Protein AF-A0A960YFI8-F1 (afdb_monomer_lite)

pLDDT: mean 70.93, std 17.48, range [27.17, 93.62]

Secondary structure (DSSP, 8-state):
-HHHHHHHHHHHHHTTS----------EEEEETTPPPB-S-EEEEEEEETTEEEEEEEE--BS-TTSEEEE---SS---GGG--PPPHHHHHHHHHHHS----------TTS---------PPPPPPPP--------------EEEEEEEETTEEEEEEE-SSHHHHHHHHHHTTEEPPTTGGG-

Sequence (185 aa):
MKNKKILLSSILIMSFFSVPSILAFCGFFVARADASLYNSASRVVLVRDEDRTVVSMMNDYKGELKDFALVVPVPVVLQKKQINVGDSKVFDHLDAFTAPRLVEYYDSNPCRRRYKNGLSRKKAKMKMDDSKDNRKGGGSLGVKVEASYTVGEYDIKILSAKYSNGLETWLSTNGYKIPKGASKA

Radius of gyration: 25.93 Å; chains: 1; bounding box: 62×49×51 Å

Foldseek 3Di:
DVVVVVVVVVVVVVVVPPDDPPDDDAWDKWWFDPWDKDWPDKDWDWDDDPPDIDIDIDTPIDTDPVTMDTDGDDPDDDDPVSDADDDCVVVVVVCVVPPDDDDDDDDDDPPPDDPDDDDDDDDDDDDDDDDDDDDDDDDDWDWDFPDWDDYPPDTDTDIDTRDLVNVVVVCVVVRIDDDPPPSVD

Structure (mmCIF, N/CA/C/O backbone):
data_AF-A0A960YFI8-F1
#
_entry.id   AF-A0A960YFI8-F1
#
loop_
_atom_site.group_PDB
_atom_site.id
_atom_site.type_symbol
_atom_site.label_atom_id
_atom_site.label_alt_id
_atom_site.label_comp_id
_atom_site.label_asym_id
_atom_site.label_entity_id
_atom_site.label_seq_id
_atom_site.pdbx_PDB_ins_code
_atom_site.Cartn_x
_atom_site.Cartn_y
_atom_site.Cartn_z
_atom_site.occupancy
_atom_site.B_iso_or_equiv
_atom_site.auth_seq_id
_atom_site.auth_comp_id
_atom_site.auth_asym_id
_atom_site.auth_atom_id
_atom_site.pdbx_PDB_model_num
ATOM 1 N N . MET A 1 1 ? 44.842 34.590 17.498 1.00 54.19 1 MET A N 1
ATOM 2 C CA . MET A 1 1 ? 43.782 34.579 16.451 1.00 54.19 1 MET A CA 1
ATOM 3 C C . MET A 1 1 ? 43.689 33.276 15.636 1.00 54.19 1 MET A C 1
ATOM 5 O O . MET A 1 1 ? 42.606 32.994 15.139 1.00 54.19 1 MET A O 1
ATOM 9 N N . LYS A 1 2 ? 44.750 32.453 15.511 1.00 54.62 2 LYS A N 1
ATOM 10 C CA . LYS A 1 2 ? 44.721 31.156 14.789 1.00 54.62 2 LYS A CA 1
ATOM 11 C C . LYS A 1 2 ? 43.779 30.107 15.411 1.00 54.62 2 LYS A C 1
ATOM 13 O O . LYS A 1 2 ? 43.035 29.458 14.686 1.00 54.62 2 LYS A O 1
ATOM 18 N N . ASN A 1 3 ? 43.723 30.023 16.741 1.00 55.88 3 ASN A N 1
ATOM 19 C CA . ASN A 1 3 ? 42.961 28.977 17.442 1.00 55.88 3 ASN A CA 1
ATOM 20 C C . ASN A 1 3 ? 41.434 29.147 17.306 1.00 55.88 3 ASN A C 1
ATOM 22 O O . ASN A 1 3 ? 40.715 28.157 17.251 1.00 55.88 3 ASN A O 1
ATOM 26 N N . LYS A 1 4 ? 40.935 30.386 17.147 1.00 55.53 4 LYS A N 1
ATOM 27 C CA . LYS A 1 4 ? 39.505 30.647 16.887 1.00 55.53 4 LYS A CA 1
ATOM 28 C C . LYS A 1 4 ? 39.065 30.160 15.498 1.00 55.53 4 LYS A C 1
ATOM 30 O O . LYS A 1 4 ? 37.943 29.691 15.361 1.00 55.53 4 LYS A O 1
ATOM 35 N N . LYS A 1 5 ? 39.944 30.219 14.485 1.00 55.12 5 LYS A N 1
ATOM 36 C CA . LYS A 1 5 ? 39.641 29.738 13.121 1.00 55.12 5 LYS A CA 1
ATOM 37 C C . LYS A 1 5 ? 39.591 28.208 13.036 1.00 55.12 5 LYS A C 1
ATOM 39 O O . LYS A 1 5 ? 38.761 27.679 12.308 1.00 55.12 5 LYS A O 1
ATOM 44 N N . ILE A 1 6 ? 40.428 27.510 13.809 1.00 59.03 6 ILE A N 1
ATOM 45 C CA . ILE A 1 6 ? 40.421 26.038 13.887 1.00 59.03 6 ILE A CA 1
ATOM 46 C C . ILE A 1 6 ? 39.158 25.545 14.609 1.00 59.03 6 ILE A C 1
ATOM 48 O O . ILE A 1 6 ? 38.509 24.619 14.131 1.00 59.03 6 ILE A O 1
ATOM 52 N N . LEU A 1 7 ? 38.749 26.220 15.691 1.00 55.94 7 LEU A N 1
ATOM 53 C CA . LEU A 1 7 ? 37.520 25.885 16.420 1.00 55.94 7 LEU A CA 1
ATOM 54 C C . LEU A 1 7 ? 36.257 26.099 15.562 1.00 55.94 7 LEU A C 1
ATOM 56 O O . LEU A 1 7 ? 35.369 25.255 15.535 1.00 55.94 7 LEU A O 1
ATOM 60 N N . LEU A 1 8 ? 36.203 27.200 14.801 1.00 56.16 8 LEU A N 1
ATOM 61 C CA . LEU A 1 8 ? 35.114 27.477 13.853 1.00 56.16 8 LEU A CA 1
ATOM 62 C C . LEU A 1 8 ? 35.061 26.456 12.703 1.00 56.16 8 LEU A C 1
ATOM 64 O O . LEU A 1 8 ? 33.974 26.072 12.280 1.00 56.16 8 LEU A O 1
ATOM 68 N N . SER A 1 9 ? 36.216 25.977 12.229 1.00 58.06 9 SER A N 1
ATOM 69 C CA . SER A 1 9 ? 36.278 24.944 11.190 1.00 58.06 9 SER A CA 1
ATOM 70 C C . SER A 1 9 ? 35.799 23.577 11.685 1.00 58.06 9 SER A C 1
ATOM 72 O O . SER A 1 9 ? 35.181 22.853 10.910 1.00 58.06 9 SER A O 1
ATOM 74 N N . SER A 1 10 ? 36.060 23.204 12.946 1.00 59.00 10 SER A N 1
ATOM 75 C CA . SER A 1 10 ? 35.613 21.902 13.469 1.00 59.00 10 SER A CA 1
ATOM 76 C C . SER A 1 10 ? 34.108 21.880 13.757 1.00 59.00 10 SER A C 1
ATOM 78 O O . SER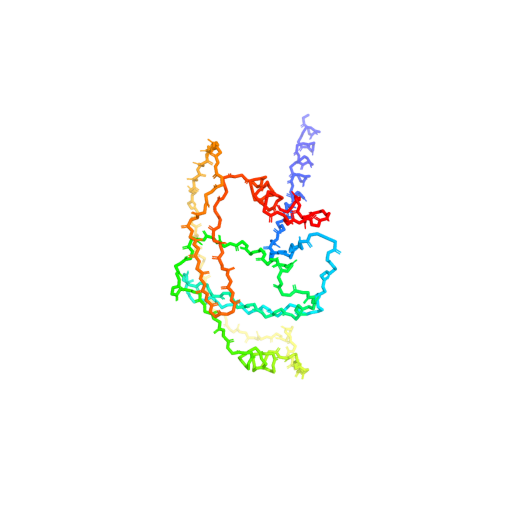 A 1 10 ? 33.465 20.858 13.533 1.00 59.00 10 SER A O 1
ATOM 80 N N . ILE A 1 11 ? 33.522 23.010 14.170 1.00 59.03 11 ILE A N 1
ATOM 81 C CA . ILE A 1 11 ? 32.067 23.146 14.358 1.00 59.03 11 ILE A CA 1
ATOM 82 C C . ILE A 1 11 ? 31.330 23.046 13.013 1.00 59.03 11 ILE A C 1
ATOM 84 O O . ILE A 1 11 ? 30.286 22.401 12.930 1.00 59.03 11 ILE A O 1
ATOM 88 N N . LEU A 1 12 ? 31.898 23.612 11.940 1.00 55.28 12 LEU A N 1
ATOM 89 C CA . LEU A 1 12 ? 31.305 23.539 10.602 1.00 55.28 12 LEU A CA 1
ATOM 90 C C . LEU A 1 12 ? 31.339 22.114 10.018 1.00 55.28 12 LEU A C 1
ATOM 92 O O . LEU A 1 12 ? 30.402 21.722 9.332 1.00 55.28 12 LEU A O 1
ATOM 96 N N . ILE A 1 13 ? 32.370 21.319 10.328 1.00 57.84 13 ILE A N 1
ATOM 97 C CA . ILE A 1 13 ? 32.473 19.913 9.891 1.00 57.84 13 ILE A CA 1
ATOM 98 C C . ILE A 1 13 ? 31.526 19.008 10.698 1.00 57.84 13 ILE A C 1
ATOM 100 O O . ILE A 1 13 ? 30.925 18.097 10.134 1.00 57.84 13 ILE A O 1
ATOM 104 N N . MET A 1 14 ? 31.320 19.280 11.993 1.00 54.88 14 MET A N 1
ATOM 105 C CA . MET A 1 14 ? 30.411 18.482 12.828 1.00 54.88 14 MET A CA 1
ATOM 106 C C . MET A 1 14 ? 28.931 18.652 12.436 1.00 54.88 14 MET A C 1
ATOM 108 O O . MET A 1 14 ? 28.138 17.728 12.598 1.00 54.88 14 MET A O 1
ATOM 112 N N . SER A 1 15 ? 28.555 19.800 11.860 1.00 54.22 15 SER A N 1
ATOM 113 C CA . SER A 1 15 ? 27.182 20.056 11.398 1.00 54.22 15 SER A CA 1
ATOM 114 C C . SER A 1 15 ? 26.809 19.327 10.097 1.00 54.22 15 SER A C 1
ATOM 116 O O . SER A 1 15 ? 25.632 19.313 9.742 1.00 54.22 15 SER A O 1
ATOM 118 N N . PHE A 1 16 ? 27.768 18.717 9.389 1.00 53.44 16 PHE A N 1
ATOM 119 C CA . PHE A 1 16 ? 27.520 17.993 8.132 1.00 53.44 16 PHE A CA 1
ATOM 120 C C . PHE A 1 16 ? 27.116 16.519 8.317 1.00 53.44 16 PHE A C 1
ATOM 122 O O . PHE A 1 16 ? 26.734 15.878 7.342 1.00 53.44 16 PHE A O 1
ATOM 129 N N . PHE A 1 17 ? 27.163 15.977 9.541 1.00 53.19 17 PHE A N 1
ATOM 130 C CA . PHE A 1 17 ? 26.861 14.560 9.804 1.00 53.19 17 PHE A CA 1
ATOM 131 C C . PHE A 1 17 ? 25.435 14.274 10.299 1.00 53.19 17 PHE A C 1
ATOM 133 O O . PHE A 1 17 ? 25.064 13.108 10.420 1.00 53.19 17 PHE A O 1
ATOM 140 N N . SER A 1 18 ? 24.599 15.292 10.527 1.00 49.72 18 SER A N 1
ATOM 141 C CA . SER A 1 18 ? 23.177 15.081 10.838 1.00 49.72 18 SER A CA 1
ATOM 142 C C . SER A 1 18 ? 22.358 14.986 9.557 1.00 49.72 18 SER A C 1
ATOM 144 O O . SER A 1 18 ? 21.680 15.935 9.167 1.00 49.72 18 SER A O 1
ATOM 146 N N . VAL A 1 19 ? 22.419 13.833 8.891 1.00 64.62 19 VAL A N 1
ATOM 147 C CA . VAL A 1 19 ? 21.435 13.499 7.858 1.00 64.62 19 VAL A CA 1
ATOM 148 C C . VAL A 1 19 ? 20.182 12.998 8.582 1.00 64.62 19 VAL A C 1
ATOM 150 O O . VAL A 1 19 ? 20.258 11.962 9.247 1.00 64.62 19 VAL A O 1
ATOM 153 N N . PRO A 1 20 ? 19.037 13.702 8.521 1.00 61.00 20 PRO A N 1
ATOM 154 C CA . PRO A 1 20 ? 17.808 13.181 9.094 1.00 61.00 20 PRO A CA 1
ATOM 155 C C . PRO A 1 20 ? 17.434 11.894 8.358 1.00 61.00 20 PRO A C 1
ATOM 157 O O . PRO A 1 20 ? 17.342 11.865 7.130 1.00 61.00 20 PRO A O 1
ATOM 160 N N . SER A 1 21 ? 17.232 10.816 9.110 1.00 56.09 21 SER A N 1
ATOM 161 C CA . SER A 1 21 ? 16.668 9.583 8.577 1.00 56.09 21 SER A CA 1
ATOM 162 C C . SER A 1 21 ? 15.221 9.861 8.175 1.00 56.09 21 SER A C 1
ATOM 164 O O . SER A 1 21 ? 14.340 9.961 9.025 1.00 56.09 21 SER A O 1
ATOM 166 N N . ILE A 1 22 ? 14.977 10.039 6.879 1.00 55.19 22 ILE A N 1
ATOM 167 C CA . ILE A 1 22 ? 13.621 10.124 6.340 1.00 55.19 22 ILE A CA 1
ATOM 168 C C . ILE A 1 22 ? 13.079 8.697 6.320 1.00 55.19 22 ILE A C 1
ATOM 170 O O . ILE A 1 22 ? 13.465 7.882 5.483 1.00 55.19 22 ILE A O 1
ATOM 174 N N . LEU A 1 23 ? 12.225 8.380 7.290 1.00 53.59 23 LEU A N 1
ATOM 175 C CA . LEU A 1 23 ? 11.507 7.114 7.332 1.00 53.59 23 LEU A CA 1
ATOM 176 C C . LEU A 1 23 ? 10.385 7.174 6.290 1.00 53.59 23 LEU A C 1
ATOM 178 O O . LEU A 1 23 ? 9.432 7.937 6.426 1.00 53.59 23 LEU A O 1
ATOM 182 N N . ALA A 1 24 ? 10.515 6.393 5.218 1.00 51.81 24 ALA A N 1
ATOM 183 C CA . ALA A 1 24 ? 9.426 6.185 4.275 1.00 51.81 24 ALA A CA 1
ATOM 184 C C . ALA A 1 24 ? 8.385 5.266 4.932 1.00 51.81 24 ALA A C 1
ATOM 186 O O . ALA A 1 24 ? 8.656 4.098 5.206 1.00 51.81 24 ALA A O 1
ATOM 187 N N . PHE A 1 25 ? 7.204 5.807 5.223 1.00 59.44 25 PHE A N 1
ATOM 188 C CA . PHE A 1 25 ? 6.111 5.053 5.826 1.00 59.44 25 PHE A CA 1
ATOM 189 C C . PHE A 1 25 ? 5.300 4.332 4.744 1.00 59.44 25 PHE A C 1
ATOM 191 O O . PHE A 1 25 ? 4.542 4.957 4.006 1.00 59.44 25 PHE A O 1
ATOM 198 N N . CYS A 1 26 ? 5.442 3.010 4.652 1.00 61.31 26 CYS A N 1
ATOM 199 C CA . CYS A 1 26 ? 4.732 2.180 3.668 1.00 61.31 26 CYS A CA 1
ATOM 200 C C . CYS A 1 26 ? 3.289 1.824 4.080 1.00 61.31 26 CYS A C 1
ATOM 202 O O . CYS A 1 26 ? 2.630 1.046 3.393 1.00 61.31 26 CYS A O 1
ATOM 204 N N . GLY A 1 27 ? 2.795 2.389 5.187 1.00 71.12 27 GLY A N 1
ATOM 205 C CA . GLY A 1 27 ? 1.530 2.007 5.806 1.00 71.12 27 GLY A CA 1
ATOM 206 C C . GLY A 1 27 ? 1.683 0.897 6.848 1.00 71.12 27 GLY A C 1
ATOM 207 O O . GLY A 1 27 ? 2.768 0.358 7.061 1.00 71.12 27 GLY A O 1
ATOM 208 N N . PHE A 1 28 ? 0.590 0.576 7.536 1.00 77.88 28 PHE A N 1
ATOM 209 C CA . PHE A 1 28 ? 0.561 -0.446 8.585 1.00 77.88 28 PHE A CA 1
ATOM 210 C C . PHE A 1 28 ? -0.820 -1.084 8.704 1.00 77.88 28 PHE A C 1
ATOM 212 O O . PHE A 1 28 ? -1.832 -0.509 8.298 1.00 77.88 28 PHE A O 1
ATOM 219 N N . PHE A 1 29 ? -0.852 -2.279 9.288 1.00 79.25 29 PHE A N 1
ATOM 220 C CA . PHE A 1 29 ? -2.093 -2.960 9.622 1.00 79.25 29 PHE A CA 1
ATOM 221 C C . PHE A 1 29 ? -2.552 -2.595 11.033 1.00 79.25 29 PHE A C 1
ATOM 223 O O . PHE A 1 29 ? -1.746 -2.487 11.959 1.00 79.25 29 PHE A O 1
ATOM 230 N N . VAL A 1 30 ? -3.862 -2.450 11.192 1.00 79.44 30 VAL A N 1
ATOM 231 C CA . VAL A 1 30 ? -4.532 -2.176 12.466 1.00 79.44 30 VAL A CA 1
ATOM 232 C C . VAL A 1 30 ? -5.569 -3.264 12.698 1.00 79.44 30 VAL A C 1
ATOM 234 O O . VAL A 1 30 ? -6.339 -3.569 11.790 1.00 79.44 30 VAL A O 1
ATOM 237 N N . ALA A 1 31 ? -5.582 -3.858 13.891 1.00 78.00 31 ALA A N 1
ATOM 238 C CA . ALA A 1 31 ? -6.520 -4.921 14.254 1.00 78.00 31 ALA A CA 1
ATOM 239 C C . ALA A 1 31 ? -7.701 -4.352 15.041 1.00 78.00 31 ALA A C 1
ATOM 241 O O . ALA A 1 31 ? -7.543 -3.351 15.740 1.00 78.00 31 ALA A O 1
ATOM 242 N N . ARG A 1 32 ? -8.861 -5.003 15.005 1.00 73.12 32 ARG A N 1
ATOM 243 C CA . ARG A 1 32 ? -9.911 -4.820 16.009 1.00 73.12 32 ARG A CA 1
ATOM 244 C C . ARG A 1 32 ? -9.666 -5.809 17.155 1.00 73.12 32 ARG A C 1
ATOM 246 O O . ARG A 1 32 ? -9.349 -6.969 16.915 1.00 73.12 32 ARG A O 1
ATOM 253 N N . ALA A 1 33 ? -9.812 -5.348 18.398 1.00 65.69 33 ALA A N 1
ATOM 254 C CA . ALA A 1 33 ? -9.624 -6.166 19.606 1.00 65.69 33 ALA A CA 1
ATOM 255 C C . ALA A 1 33 ? -8.241 -6.870 19.686 1.00 65.69 33 ALA A C 1
ATOM 257 O O . ALA A 1 33 ? -7.224 -6.280 19.318 1.00 65.69 33 ALA A O 1
ATOM 258 N N . ASP A 1 34 ? -8.187 -8.090 20.235 1.00 59.44 34 ASP A N 1
ATOM 259 C CA . ASP A 1 34 ? -6.964 -8.893 20.411 1.00 59.44 34 ASP A CA 1
ATOM 260 C C . ASP A 1 34 ? -6.673 -9.820 19.213 1.00 59.44 34 ASP A C 1
ATOM 262 O O . ASP A 1 34 ? -5.921 -10.789 19.338 1.00 59.44 34 ASP A O 1
ATOM 266 N N . ALA A 1 35 ? -7.250 -9.529 18.041 1.00 61.03 35 ALA A N 1
ATOM 267 C CA . ALA A 1 35 ? -7.001 -10.301 16.832 1.00 61.03 35 ALA A CA 1
ATOM 268 C C . ALA A 1 35 ? -5.510 -10.254 16.455 1.00 61.03 35 ALA A C 1
ATOM 270 O O . ALA A 1 35 ? -4.898 -9.188 16.331 1.00 61.03 35 ALA A O 1
ATOM 271 N N . SER A 1 36 ? -4.921 -11.433 16.265 1.00 61.94 36 SER A N 1
ATOM 272 C CA . SER A 1 36 ? -3.556 -11.565 15.763 1.00 61.94 36 SER A CA 1
ATOM 273 C C . SER A 1 36 ? -3.562 -11.394 14.244 1.00 61.94 36 SER A C 1
ATOM 275 O O . SER A 1 36 ? -4.317 -12.053 13.531 1.00 61.94 36 SER A O 1
ATOM 277 N N . LEU A 1 37 ? -2.745 -10.465 13.744 1.00 61.09 37 LEU A N 1
ATOM 278 C CA . LEU A 1 37 ? -2.620 -10.186 12.315 1.00 61.09 37 LEU A CA 1
ATOM 279 C C . LEU A 1 37 ? -1.353 -10.842 11.779 1.00 61.09 37 LEU A C 1
ATOM 281 O O . LEU A 1 37 ? -0.261 -10.579 12.286 1.00 61.09 37 LEU A O 1
ATOM 285 N N . TYR A 1 38 ? -1.494 -11.636 10.722 1.00 62.16 38 TYR A N 1
ATOM 286 C CA . TYR A 1 38 ? -0.365 -12.247 10.029 1.00 62.16 38 TYR A CA 1
ATOM 287 C C . TYR A 1 38 ? -0.341 -11.800 8.565 1.00 62.16 38 TYR A C 1
ATOM 289 O O . TYR A 1 38 ? -1.337 -11.915 7.855 1.00 62.16 38 TYR A O 1
ATOM 297 N N . ASN A 1 39 ? 0.807 -11.291 8.124 1.00 67.00 39 ASN A N 1
ATOM 298 C CA . ASN A 1 39 ? 1.141 -10.987 6.731 1.00 67.00 39 ASN A CA 1
ATOM 299 C C . ASN A 1 39 ? 2.592 -11.438 6.542 1.00 67.00 39 ASN A C 1
ATOM 301 O O . ASN A 1 39 ? 3.487 -10.930 7.221 1.00 67.00 39 ASN A O 1
ATOM 305 N N . SER A 1 40 ? 2.797 -12.453 5.707 1.00 66.19 40 SER A N 1
ATOM 306 C CA . SER A 1 40 ? 4.114 -13.064 5.490 1.00 66.19 40 SER A CA 1
ATOM 307 C C . SER A 1 40 ? 4.820 -12.453 4.277 1.00 66.19 40 SER A C 1
ATOM 309 O O . SER A 1 40 ? 6.047 -12.475 4.218 1.00 66.19 40 SER A O 1
ATOM 311 N N . ALA A 1 41 ? 4.068 -11.889 3.330 1.00 73.75 41 ALA A N 1
ATOM 312 C CA . ALA A 1 41 ? 4.572 -11.276 2.115 1.00 73.75 41 ALA A CA 1
ATOM 313 C C . ALA A 1 41 ? 3.674 -10.113 1.661 1.00 73.75 41 ALA A C 1
ATOM 315 O O . ALA A 1 41 ? 2.539 -10.291 1.214 1.00 73.75 41 ALA A O 1
ATOM 316 N N . SER A 1 42 ? 4.242 -8.906 1.687 1.00 81.38 42 SER A N 1
ATOM 317 C CA . SER A 1 42 ? 3.654 -7.721 1.053 1.00 81.38 42 SER A CA 1
ATOM 318 C C . SER A 1 42 ? 4.343 -7.478 -0.284 1.00 81.38 42 SER A C 1
ATOM 320 O O . SER A 1 42 ? 5.516 -7.104 -0.321 1.00 81.38 42 SER A O 1
ATOM 322 N N . ARG A 1 43 ? 3.627 -7.699 -1.389 1.00 85.75 43 ARG A N 1
ATOM 323 C CA . ARG A 1 43 ? 4.103 -7.379 -2.739 1.00 85.75 43 ARG A CA 1
ATOM 324 C C . ARG A 1 43 ? 3.579 -6.003 -3.131 1.00 85.75 43 ARG A C 1
ATOM 326 O O . ARG A 1 43 ? 2.372 -5.770 -3.129 1.00 85.75 43 ARG A O 1
ATOM 333 N N . VAL A 1 44 ? 4.483 -5.090 -3.474 1.00 89.62 44 VAL A N 1
ATOM 334 C CA . VAL A 1 44 ? 4.140 -3.719 -3.870 1.00 89.62 44 VAL A CA 1
ATOM 335 C C . VAL A 1 44 ? 4.752 -3.419 -5.228 1.00 89.62 44 VAL A C 1
ATOM 337 O O . VAL A 1 44 ? 5.957 -3.554 -5.417 1.00 89.62 44 VAL A O 1
ATOM 340 N N . VAL A 1 45 ? 3.914 -2.976 -6.160 1.00 90.50 45 VAL A N 1
ATOM 341 C CA . VAL A 1 45 ? 4.330 -2.484 -7.471 1.00 90.50 45 VAL A CA 1
ATOM 342 C C . VAL A 1 45 ? 4.049 -0.990 -7.519 1.00 90.50 45 VAL A C 1
ATOM 344 O O . VAL A 1 45 ? 2.900 -0.557 -7.407 1.00 90.50 45 VAL A O 1
ATOM 347 N N . LEU A 1 46 ? 5.106 -0.200 -7.690 1.00 91.75 46 LEU A N 1
ATOM 348 C CA . LEU A 1 46 ? 5.028 1.242 -7.876 1.00 91.75 46 LEU A CA 1
ATOM 349 C C . LEU A 1 46 ? 5.371 1.569 -9.327 1.00 91.75 46 LEU A C 1
ATOM 351 O O . LEU A 1 46 ? 6.493 1.343 -9.772 1.00 91.75 46 LEU A O 1
ATOM 355 N N . VAL A 1 47 ? 4.404 2.121 -10.052 1.00 92.38 47 VAL A N 1
ATOM 356 C CA . VAL A 1 47 ? 4.602 2.612 -11.416 1.00 92.38 47 VAL A CA 1
ATOM 357 C C . VAL A 1 47 ? 4.465 4.120 -11.394 1.00 92.38 47 VAL A C 1
ATOM 359 O O . VAL A 1 47 ? 3.482 4.647 -10.869 1.00 92.38 47 VAL A O 1
ATOM 362 N N . ARG A 1 48 ? 5.442 4.818 -11.968 1.00 93.31 48 ARG A N 1
ATOM 363 C CA . ARG A 1 48 ? 5.371 6.260 -12.171 1.00 93.31 48 ARG A CA 1
ATOM 364 C C . ARG A 1 48 ? 5.518 6.578 -13.650 1.00 93.31 48 ARG A C 1
ATOM 366 O O . ARG A 1 48 ? 6.494 6.168 -14.269 1.00 93.31 48 ARG A O 1
ATOM 373 N N . ASP A 1 49 ? 4.541 7.308 -14.163 1.00 93.62 49 ASP A N 1
ATOM 374 C CA . ASP A 1 49 ? 4.488 7.838 -15.518 1.00 93.62 49 ASP A CA 1
ATOM 375 C C . ASP A 1 49 ? 4.217 9.342 -15.415 1.00 93.62 49 ASP A C 1
ATOM 377 O O . ASP A 1 49 ? 3.147 9.751 -14.962 1.00 93.62 49 ASP A O 1
ATOM 381 N N . GLU A 1 50 ? 5.231 10.154 -15.717 1.00 93.62 50 GLU A N 1
ATOM 382 C CA . GLU A 1 50 ? 5.234 11.608 -15.502 1.00 93.62 50 GLU A CA 1
ATOM 383 C C . GLU A 1 50 ? 4.765 11.999 -14.082 1.00 93.62 50 GLU A C 1
ATOM 385 O O . GLU A 1 50 ? 5.440 11.707 -13.087 1.00 93.62 50 GLU A O 1
ATOM 390 N N . ASP A 1 51 ? 3.599 12.641 -13.981 1.00 90.12 51 ASP A N 1
ATOM 391 C CA . ASP A 1 51 ? 2.979 13.087 -12.732 1.00 90.12 51 ASP A CA 1
ATOM 392 C C . ASP A 1 51 ? 2.022 12.057 -12.120 1.00 90.12 51 ASP A C 1
ATOM 394 O O . ASP A 1 51 ? 1.532 12.236 -11.001 1.00 90.12 51 ASP A O 1
ATOM 398 N N . ARG A 1 52 ? 1.781 10.939 -12.808 1.00 89.81 52 ARG A N 1
ATOM 399 C CA . ARG A 1 52 ? 0.894 9.871 -12.360 1.00 89.81 52 ARG A CA 1
ATOM 400 C C . ARG A 1 52 ? 1.690 8.767 -11.675 1.00 89.81 52 ARG A C 1
ATOM 402 O O . ARG A 1 52 ? 2.482 8.066 -12.296 1.00 89.81 52 ARG A O 1
ATOM 409 N N . THR A 1 53 ? 1.410 8.551 -10.393 1.00 92.56 53 THR A N 1
ATOM 410 C CA . THR A 1 53 ? 1.900 7.380 -9.653 1.00 92.56 53 THR A CA 1
ATOM 411 C C . THR A 1 53 ? 0.748 6.419 -9.394 1.00 92.56 53 THR A C 1
ATOM 413 O O . THR A 1 53 ? -0.292 6.819 -8.871 1.00 92.56 53 THR A O 1
ATOM 416 N N . VAL A 1 54 ? 0.943 5.147 -9.728 1.00 92.56 54 VAL A N 1
ATOM 417 C CA . VAL A 1 54 ? 0.044 4.049 -9.370 1.00 92.56 54 VAL A CA 1
ATOM 418 C C . VAL A 1 54 ? 0.780 3.136 -8.403 1.00 92.56 54 VAL A C 1
ATOM 420 O O . VAL A 1 54 ? 1.871 2.652 -8.703 1.00 92.56 54 VAL A O 1
ATOM 423 N N . VAL A 1 55 ? 0.172 2.904 -7.243 1.00 92.38 55 VAL A N 1
ATOM 424 C CA . VAL A 1 55 ? 0.674 1.964 -6.243 1.00 92.38 55 VAL A CA 1
ATOM 425 C C . VAL A 1 55 ? -0.296 0.798 -6.178 1.00 92.38 55 VAL A C 1
ATOM 427 O O . VAL A 1 55 ? -1.455 0.982 -5.817 1.00 92.38 55 VAL A O 1
ATOM 430 N N . SER A 1 56 ? 0.174 -0.387 -6.554 1.00 92.38 56 SER A N 1
ATOM 431 C CA . SER A 1 56 ? -0.586 -1.632 -6.452 1.00 92.38 56 SER A CA 1
ATOM 432 C C . SER A 1 56 ? 0.003 -2.458 -5.321 1.00 92.38 56 SER A C 1
ATOM 434 O O . SER A 1 56 ? 1.210 -2.693 -5.295 1.00 92.38 56 SER A O 1
ATOM 436 N N . MET A 1 57 ? -0.835 -2.893 -4.385 1.00 90.62 57 MET A N 1
ATOM 437 C CA . MET A 1 57 ? -0.412 -3.678 -3.227 1.00 90.62 57 MET A CA 1
ATOM 438 C C . MET A 1 57 ? -1.169 -5.001 -3.201 1.00 90.62 57 MET A C 1
ATOM 440 O O . MET A 1 57 ? -2.388 -5.015 -3.353 1.00 90.62 57 MET A O 1
ATOM 444 N N . MET A 1 58 ? -0.447 -6.096 -2.989 1.00 88.38 58 MET A N 1
ATOM 445 C CA . MET A 1 58 ? -0.993 -7.431 -2.774 1.00 88.38 58 MET A CA 1
ATOM 446 C C . MET A 1 58 ? -0.413 -7.978 -1.471 1.00 88.38 58 MET A C 1
ATOM 448 O O . MET A 1 58 ? 0.794 -8.195 -1.365 1.00 88.38 58 MET A O 1
ATOM 452 N N . ASN A 1 59 ? -1.284 -8.194 -0.488 1.00 85.00 59 ASN A N 1
ATOM 453 C CA . ASN A 1 59 ? -0.903 -8.606 0.860 1.00 85.00 59 ASN A CA 1
ATOM 454 C C . ASN A 1 59 ? -1.530 -9.965 1.182 1.00 85.00 59 ASN A C 1
ATOM 456 O O . ASN A 1 59 ? -2.732 -10.146 0.996 1.00 85.00 59 ASN A O 1
ATOM 460 N N . ASP A 1 60 ? -0.740 -10.902 1.701 1.00 81.38 60 ASP A N 1
ATOM 461 C CA . ASP A 1 60 ? -1.182 -12.254 2.066 1.00 81.38 60 ASP A CA 1
ATOM 462 C C . ASP A 1 60 ? -1.756 -12.317 3.495 1.00 81.38 60 ASP A C 1
ATOM 464 O O . ASP A 1 60 ? -1.342 -13.112 4.344 1.00 81.38 60 ASP A O 1
ATOM 468 N N . TYR A 1 61 ? -2.727 -11.447 3.773 1.00 78.69 61 TYR A N 1
ATOM 469 C CA . TYR A 1 61 ? -3.331 -11.357 5.097 1.00 78.69 61 TYR A CA 1
ATOM 470 C C . TYR A 1 61 ? -3.997 -12.676 5.527 1.00 78.69 61 TYR A C 1
ATOM 472 O O . TYR A 1 61 ? -4.805 -13.251 4.796 1.00 78.69 61 TYR A O 1
ATOM 480 N N . LYS A 1 62 ? -3.698 -13.116 6.755 1.00 75.19 62 LYS A N 1
ATOM 481 C CA . LYS A 1 62 ? -4.356 -14.237 7.437 1.00 75.19 62 LYS A CA 1
ATOM 482 C C . LYS A 1 62 ? -4.961 -13.750 8.755 1.00 75.19 62 LYS A C 1
ATOM 484 O O . LYS A 1 62 ? -4.239 -13.287 9.639 1.00 75.19 62 LYS A O 1
ATOM 489 N N . GLY A 1 63 ? -6.279 -13.887 8.874 1.00 74.06 63 GLY A N 1
ATOM 490 C CA . GLY A 1 63 ? -7.075 -13.518 10.045 1.00 74.06 63 GLY A CA 1
ATOM 491 C C . GLY A 1 63 ? -8.546 -13.309 9.671 1.00 74.06 63 GLY A C 1
ATOM 492 O O . GLY A 1 63 ? -8.944 -13.577 8.534 1.00 74.06 63 GLY A O 1
ATOM 493 N N . GLU A 1 64 ? -9.367 -12.848 10.614 1.00 74.44 64 GLU A N 1
ATOM 494 C CA . GLU A 1 64 ? -10.781 -12.573 10.348 1.00 74.44 64 GLU A CA 1
ATOM 495 C C . GLU A 1 64 ? -10.960 -11.318 9.482 1.00 74.44 64 GLU A C 1
ATOM 497 O O . GLU A 1 64 ? -10.490 -10.231 9.816 1.00 74.44 64 GLU A O 1
ATOM 502 N N . LEU A 1 65 ? -11.706 -11.445 8.379 1.00 69.88 65 LEU A N 1
ATOM 503 C CA . LEU A 1 65 ? -11.906 -10.367 7.397 1.00 69.88 65 LEU A CA 1
ATOM 504 C C . LEU A 1 65 ? -12.551 -9.099 7.982 1.00 69.88 65 LEU A C 1
ATOM 506 O O . LEU A 1 65 ? -12.432 -8.026 7.398 1.00 69.88 65 LEU A O 1
ATOM 510 N N . LYS A 1 66 ? -13.247 -9.209 9.120 1.00 70.62 66 LYS A N 1
ATOM 511 C CA . LYS A 1 66 ? -13.943 -8.087 9.768 1.00 70.62 66 LYS A CA 1
ATOM 512 C C . LYS A 1 66 ? -13.078 -7.321 10.769 1.00 70.62 66 LYS A C 1
ATOM 514 O O . LYS A 1 66 ? -13.506 -6.248 11.204 1.00 70.62 66 LYS A O 1
ATOM 519 N N . ASP A 1 67 ? -11.896 -7.835 11.101 1.00 73.31 67 ASP A N 1
ATOM 520 C CA . ASP A 1 67 ? -11.102 -7.383 12.246 1.00 73.31 67 ASP A CA 1
ATOM 521 C C . ASP A 1 67 ? -9.776 -6.732 11.860 1.00 73.31 67 ASP A C 1
ATOM 523 O O . ASP A 1 67 ? -8.909 -6.546 12.713 1.00 73.31 67 ASP A O 1
ATOM 527 N N . PHE A 1 68 ? -9.606 -6.321 10.602 1.00 80.25 68 PHE A N 1
ATOM 528 C CA . PHE A 1 68 ? -8.415 -5.581 10.202 1.00 80.25 68 PHE A CA 1
ATOM 529 C C . PHE A 1 68 ? -8.714 -4.395 9.289 1.00 80.25 68 PHE A C 1
ATOM 531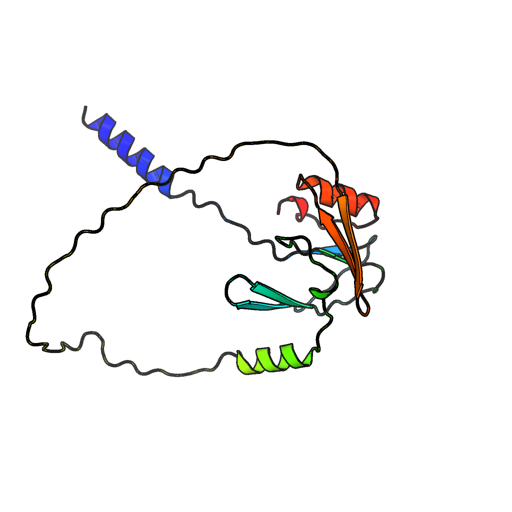 O O . PHE A 1 68 ? -9.691 -4.367 8.546 1.00 80.25 68 PHE A O 1
ATOM 538 N N . ALA A 1 69 ? -7.826 -3.409 9.348 1.00 84.00 69 ALA A N 1
ATOM 539 C CA . ALA A 1 69 ? -7.740 -2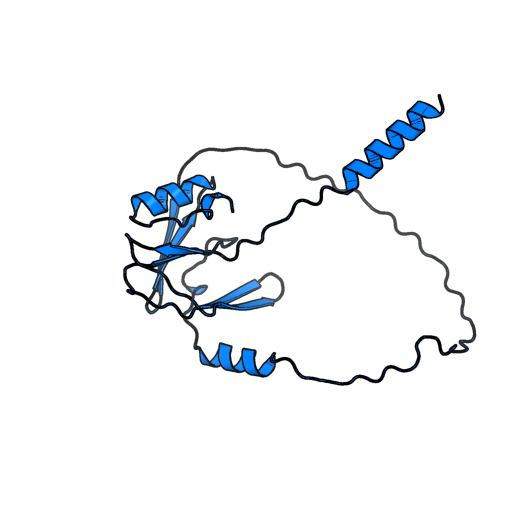.314 8.400 1.00 84.00 69 ALA A CA 1
ATOM 540 C C . ALA A 1 69 ? -6.286 -2.159 7.940 1.00 84.00 69 ALA A C 1
ATOM 542 O O . ALA A 1 69 ? -5.356 -2.266 8.742 1.00 84.00 69 ALA A O 1
ATOM 543 N N . LEU A 1 70 ? -6.093 -1.885 6.650 1.00 85.44 70 LEU A N 1
ATOM 544 C CA . LEU A 1 70 ? -4.809 -1.467 6.094 1.00 85.44 70 LEU A CA 1
ATOM 545 C C . LEU A 1 70 ? -4.810 0.056 5.960 1.00 85.44 70 LEU A C 1
ATOM 547 O O . LEU A 1 70 ? -5.641 0.621 5.250 1.00 85.44 70 LEU A O 1
ATOM 551 N N . VAL A 1 71 ? -3.875 0.720 6.632 1.00 86.00 71 VAL A N 1
ATOM 552 C CA . VAL A 1 71 ? -3.723 2.175 6.572 1.00 86.00 71 VAL A CA 1
ATOM 553 C C . VAL A 1 71 ? -2.572 2.511 5.638 1.00 86.00 71 VAL A C 1
ATOM 555 O O . VAL A 1 71 ? -1.427 2.173 5.930 1.00 86.00 71 VAL A O 1
ATOM 558 N N . VAL A 1 72 ? -2.877 3.202 4.537 1.00 85.62 72 VAL A N 1
ATOM 559 C CA . VAL A 1 72 ? -1.896 3.623 3.526 1.00 85.62 72 VAL A CA 1
ATOM 560 C C . VAL A 1 72 ? -1.896 5.150 3.410 1.00 85.62 72 VAL A C 1
ATOM 562 O O . VAL A 1 72 ? -2.951 5.729 3.136 1.00 85.62 72 VAL A O 1
ATOM 565 N N . PRO A 1 73 ? -0.749 5.829 3.595 1.00 82.56 73 PRO A N 1
ATOM 566 C CA . PRO A 1 73 ? -0.655 7.262 3.345 1.00 82.56 73 PRO A CA 1
ATOM 567 C C . PRO A 1 73 ? -0.743 7.541 1.840 1.00 82.56 73 PRO A C 1
ATOM 569 O O . PRO A 1 73 ? -0.018 6.952 1.039 1.00 82.56 73 PRO A O 1
ATOM 572 N N . VAL A 1 74 ? -1.610 8.473 1.446 1.00 85.06 74 VAL A N 1
ATOM 573 C CA . VAL A 1 74 ? -1.726 8.930 0.055 1.00 85.06 74 VAL A CA 1
ATOM 574 C C . VAL A 1 74 ? -1.539 10.447 -0.014 1.00 85.06 74 VAL A C 1
ATOM 576 O O . VAL A 1 74 ? -2.034 11.158 0.861 1.00 85.06 74 VAL A O 1
ATOM 579 N N . PRO A 1 75 ? -0.825 10.976 -1.027 1.00 82.44 75 PRO A N 1
ATOM 580 C CA . PRO A 1 75 ? -0.502 12.404 -1.101 1.00 82.44 75 PRO A CA 1
ATOM 581 C C . PRO A 1 75 ? -1.697 13.277 -1.507 1.00 82.44 75 PRO A C 1
ATOM 583 O O . PRO A 1 75 ? -1.645 14.497 -1.369 1.00 82.44 75 PRO A O 1
ATOM 586 N N . VAL A 1 76 ? -2.762 12.669 -2.037 1.00 86.19 76 VAL A N 1
ATOM 587 C CA . VAL A 1 76 ? -3.952 13.353 -2.550 1.00 86.19 76 VAL A CA 1
ATOM 588 C C . VAL A 1 76 ? -5.214 12.568 -2.202 1.00 86.19 76 VAL A C 1
ATOM 590 O O . VAL A 1 76 ? -5.173 11.351 -2.017 1.00 86.19 76 VAL A O 1
ATOM 593 N N . VAL A 1 77 ? -6.352 13.260 -2.158 1.00 88.12 77 VAL A N 1
ATOM 594 C CA . VAL A 1 77 ? -7.664 12.623 -1.985 1.00 88.12 77 VAL A CA 1
ATOM 595 C C . VAL A 1 77 ? -8.034 11.885 -3.273 1.00 88.12 77 VAL A C 1
ATOM 5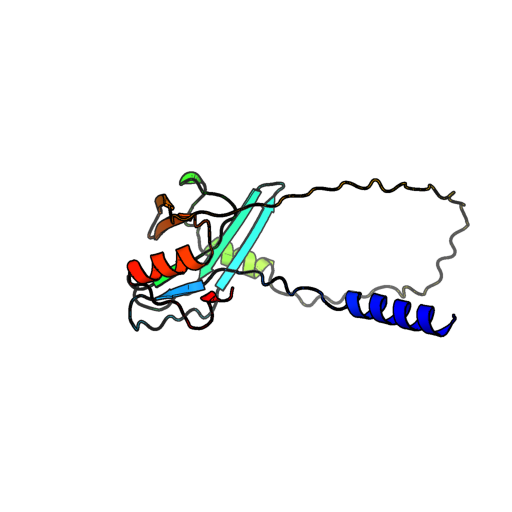97 O O . VAL A 1 77 ? -8.231 12.505 -4.318 1.00 88.12 77 VAL A O 1
ATOM 600 N N . LEU A 1 78 ? -8.123 10.556 -3.199 1.00 90.19 78 LEU A N 1
ATOM 601 C CA . LEU A 1 78 ? -8.456 9.707 -4.342 1.00 90.19 78 LEU A CA 1
ATOM 602 C C . LEU A 1 78 ? -9.962 9.740 -4.653 1.00 90.19 78 LEU A C 1
ATOM 604 O O . LEU A 1 78 ? -10.821 9.651 -3.774 1.00 90.19 78 LEU A O 1
ATOM 608 N N . GLN A 1 79 ? -10.294 9.825 -5.935 1.00 91.62 79 GLN A N 1
ATOM 609 C CA . GLN A 1 79 ? -11.650 9.643 -6.449 1.00 91.62 79 GLN A CA 1
ATOM 610 C C . GLN A 1 79 ? -11.941 8.150 -6.629 1.00 91.62 79 GLN A C 1
ATOM 612 O O . GLN A 1 79 ? -11.034 7.387 -6.958 1.00 91.62 79 GLN A O 1
ATOM 617 N N . LYS A 1 80 ? -13.212 7.734 -6.526 1.00 88.12 80 LYS A N 1
ATOM 618 C CA . LYS A 1 80 ? -13.620 6.321 -6.687 1.00 88.12 80 LYS A CA 1
ATOM 619 C C . LYS A 1 80 ? -13.016 5.652 -7.930 1.00 88.12 80 LYS A C 1
ATOM 621 O O . LYS A 1 80 ? -12.494 4.553 -7.836 1.00 88.12 80 LYS A O 1
ATOM 626 N N . LYS A 1 81 ? -13.022 6.340 -9.078 1.00 92.06 81 LYS A N 1
ATOM 627 C CA . LYS A 1 81 ? -12.486 5.832 -10.359 1.00 92.06 81 LYS A CA 1
ATOM 628 C C . LYS A 1 81 ? -10.967 5.585 -10.373 1.00 92.06 81 LYS A C 1
ATOM 630 O O . LYS A 1 81 ? -10.456 4.967 -11.299 1.00 92.06 81 LYS A O 1
ATOM 635 N N . GLN A 1 82 ? -10.236 6.131 -9.402 1.00 91.50 82 GLN A N 1
ATOM 636 C CA . GLN A 1 82 ? -8.786 5.966 -9.266 1.00 91.50 82 GLN A CA 1
ATOM 637 C C . GLN A 1 82 ? -8.428 4.746 -8.409 1.00 91.50 82 GLN A C 1
ATOM 639 O O . GLN A 1 82 ? -7.248 4.442 -8.261 1.00 91.50 82 GLN A O 1
ATOM 644 N N . ILE A 1 83 ? -9.429 4.061 -7.853 1.00 92.88 83 ILE A N 1
ATOM 645 C CA . ILE A 1 83 ? -9.264 2.920 -6.965 1.00 92.88 83 ILE A CA 1
ATOM 646 C C . ILE A 1 83 ? -9.893 1.707 -7.632 1.00 92.88 83 ILE A C 1
ATOM 648 O O . ILE A 1 83 ? -11.064 1.742 -8.002 1.00 92.88 83 ILE A O 1
ATOM 652 N N . ASN A 1 84 ? -9.116 0.641 -7.785 1.00 92.69 84 ASN A N 1
ATOM 653 C CA . ASN A 1 84 ? -9.550 -0.567 -8.471 1.00 92.69 84 ASN A CA 1
ATOM 654 C C . ASN A 1 84 ? -8.993 -1.799 -7.759 1.00 92.69 84 ASN A C 1
ATOM 656 O O . ASN A 1 84 ? -7.886 -1.755 -7.222 1.00 92.69 84 ASN A O 1
ATOM 660 N N . VAL A 1 85 ? -9.747 -2.895 -7.811 1.00 92.62 85 VAL A N 1
ATOM 661 C CA . VAL A 1 85 ? -9.260 -4.230 -7.449 1.00 92.62 85 VAL A CA 1
ATOM 662 C C . VAL A 1 85 ? -8.726 -4.878 -8.725 1.00 92.62 85 VAL A C 1
ATOM 664 O O . VAL A 1 85 ? -9.441 -4.960 -9.724 1.00 92.62 85 VAL A O 1
ATOM 667 N N . GLY A 1 86 ? -7.443 -5.238 -8.720 1.00 89.94 86 GLY A N 1
ATOM 668 C CA . GLY A 1 86 ? -6.750 -5.822 -9.871 1.00 89.94 86 GLY A CA 1
ATOM 669 C C . GLY A 1 86 ? -6.631 -7.344 -9.787 1.00 89.94 86 GLY A C 1
ATOM 670 O O . GLY A 1 86 ? -6.824 -7.932 -8.727 1.00 89.94 86 GLY A O 1
ATOM 671 N N . ASP A 1 87 ? -6.274 -7.975 -10.906 1.00 91.81 87 ASP A N 1
ATOM 672 C CA . ASP A 1 87 ? -5.994 -9.415 -10.972 1.00 91.81 87 ASP A CA 1
ATOM 673 C C . ASP A 1 87 ? -4.600 -9.723 -10.391 1.00 91.81 87 ASP A C 1
ATOM 675 O O . ASP A 1 87 ? -3.600 -9.102 -10.772 1.00 91.81 87 ASP A O 1
ATOM 679 N N . SER A 1 88 ? -4.518 -10.716 -9.501 1.00 90.25 88 SER A N 1
ATOM 680 C CA . SER A 1 88 ? -3.259 -11.177 -8.911 1.00 90.25 88 SER A CA 1
ATOM 681 C C . SER A 1 88 ? -2.264 -11.690 -9.955 1.00 90.25 88 SER A C 1
ATOM 683 O O . SER A 1 88 ? -1.058 -11.567 -9.753 1.00 90.25 88 SER A O 1
ATOM 685 N N . LYS A 1 89 ? -2.731 -12.184 -11.111 1.00 93.00 89 LYS A N 1
ATOM 686 C CA . LYS A 1 89 ? -1.862 -12.663 -12.202 1.00 93.00 89 LYS A CA 1
ATOM 687 C C . LYS A 1 89 ? -0.897 -11.597 -12.717 1.00 93.00 89 LYS A C 1
ATOM 689 O O . LYS A 1 89 ? 0.180 -11.933 -13.205 1.00 93.00 89 LYS A O 1
ATOM 694 N N . VAL A 1 90 ? -1.260 -10.316 -12.611 1.00 92.06 90 VAL A N 1
ATOM 695 C CA . VAL A 1 90 ? -0.367 -9.208 -12.985 1.00 92.06 90 VAL A CA 1
ATOM 696 C C . VAL A 1 90 ? 0.858 -9.174 -12.069 1.00 92.06 90 VAL A C 1
ATOM 698 O O . VAL A 1 90 ? 1.972 -8.974 -12.551 1.00 92.06 90 VAL A O 1
ATOM 701 N N . PHE A 1 91 ? 0.676 -9.423 -10.769 1.00 91.44 91 PHE A N 1
ATOM 702 C CA . PHE A 1 91 ? 1.788 -9.511 -9.823 1.00 91.44 91 PHE A CA 1
ATOM 703 C C . PHE A 1 91 ? 2.673 -10.712 -10.118 1.00 91.44 91 PHE A C 1
ATOM 705 O O . PHE A 1 91 ? 3.888 -10.563 -10.121 1.00 91.44 91 PHE A O 1
ATOM 712 N N . ASP A 1 92 ? 2.084 -11.871 -10.408 1.00 91.38 92 ASP A N 1
ATOM 713 C CA . ASP A 1 92 ? 2.855 -13.081 -10.712 1.00 91.38 92 ASP A CA 1
ATOM 714 C C . ASP A 1 92 ? 3.687 -12.907 -11.994 1.00 91.38 92 ASP A C 1
ATOM 716 O O . ASP A 1 92 ? 4.847 -13.312 -12.057 1.00 91.38 92 ASP A O 1
ATOM 720 N N . HIS A 1 93 ? 3.130 -12.231 -13.004 1.00 92.69 93 HIS A N 1
ATOM 721 C CA . HIS A 1 93 ? 3.865 -11.895 -14.220 1.00 92.69 93 HIS A CA 1
ATOM 722 C C . HIS A 1 93 ? 5.037 -10.942 -13.950 1.00 92.69 93 HIS A C 1
ATOM 724 O O . HIS A 1 93 ? 6.145 -11.179 -14.432 1.00 92.69 93 HIS A O 1
ATOM 730 N N . LEU A 1 94 ? 4.810 -9.872 -13.180 1.00 91.81 94 LEU A N 1
ATOM 731 C CA . LEU A 1 94 ? 5.856 -8.907 -12.836 1.00 91.81 94 LEU A CA 1
ATOM 732 C C . LEU A 1 94 ? 6.945 -9.528 -11.957 1.00 91.81 94 LEU A C 1
ATOM 734 O O . LEU A 1 94 ? 8.122 -9.257 -12.180 1.00 91.81 94 LEU A O 1
ATOM 738 N N . ASP A 1 95 ? 6.576 -10.382 -11.007 1.00 88.81 95 ASP A N 1
ATOM 739 C CA . ASP A 1 95 ? 7.514 -11.112 -10.153 1.00 88.81 95 ASP A CA 1
ATOM 740 C C . ASP A 1 95 ? 8.420 -12.020 -10.996 1.00 88.81 95 ASP A C 1
ATOM 742 O O . ASP A 1 95 ? 9.643 -11.910 -10.945 1.00 88.81 95 ASP A O 1
ATOM 746 N N . ALA A 1 96 ? 7.838 -12.811 -11.903 1.00 89.88 96 ALA A N 1
ATOM 747 C CA . ALA A 1 96 ? 8.601 -13.643 -12.833 1.00 89.88 96 ALA A CA 1
ATOM 748 C C . ALA A 1 96 ? 9.486 -12.819 -13.790 1.00 89.88 96 ALA A C 1
ATOM 750 O O . ALA A 1 96 ? 10.610 -13.214 -14.117 1.00 89.88 96 ALA A O 1
ATOM 751 N N . PHE A 1 97 ? 8.995 -11.668 -14.258 1.00 90.75 97 PHE A N 1
ATOM 752 C CA . PHE A 1 97 ? 9.742 -10.794 -15.162 1.00 90.75 97 PHE A CA 1
ATOM 753 C C . PHE A 1 97 ? 10.934 -10.122 -14.470 1.00 90.75 97 PHE A C 1
ATOM 755 O O . PHE A 1 97 ? 12.010 -10.027 -15.065 1.00 90.75 97 PHE A O 1
ATOM 762 N N . THR A 1 98 ? 10.745 -9.677 -13.227 1.00 89.56 98 THR A N 1
ATOM 763 C CA . THR A 1 98 ? 11.749 -8.961 -12.423 1.00 89.56 98 THR A CA 1
ATOM 764 C C . THR A 1 98 ? 12.629 -9.880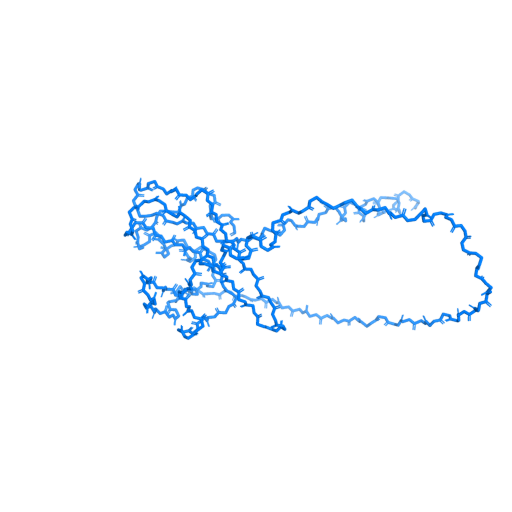 -11.578 1.00 89.56 98 THR A C 1
ATOM 766 O O . THR A 1 98 ? 13.579 -9.400 -10.958 1.00 89.56 98 THR A O 1
ATOM 769 N N . ALA A 1 99 ? 12.356 -11.189 -11.592 1.00 89.31 99 ALA A N 1
ATOM 770 C CA . ALA A 1 99 ? 13.129 -12.194 -10.881 1.00 89.31 99 ALA A CA 1
ATOM 771 C C . ALA A 1 99 ? 14.639 -12.024 -11.147 1.00 89.31 99 ALA A C 1
ATOM 773 O O . ALA A 1 99 ? 15.045 -11.906 -12.312 1.00 89.31 99 ALA A O 1
ATOM 774 N N . PRO A 1 100 ? 15.487 -12.022 -10.100 1.00 88.56 100 PRO A N 1
ATOM 775 C CA . PRO A 1 100 ? 16.928 -11.901 -10.253 1.00 88.56 100 PRO A CA 1
ATOM 776 C C . PRO A 1 100 ? 17.468 -12.971 -11.199 1.00 88.56 100 PRO A C 1
ATOM 778 O O . PRO A 1 100 ? 17.224 -14.164 -11.022 1.00 88.56 100 PRO A O 1
ATOM 781 N N . ARG A 1 101 ? 18.234 -12.543 -12.201 1.00 83.88 101 ARG A N 1
ATOM 782 C CA . ARG A 1 101 ? 18.931 -13.446 -13.118 1.00 83.88 101 ARG A CA 1
ATOM 783 C C . ARG A 1 101 ? 20.418 -13.326 -12.865 1.00 83.88 101 ARG A C 1
ATOM 785 O O . ARG A 1 101 ? 20.950 -12.217 -12.819 1.00 83.88 101 ARG A O 1
ATOM 792 N N . LEU A 1 102 ? 21.083 -14.465 -12.723 1.00 86.62 102 LEU A N 1
ATOM 793 C CA . LEU A 1 102 ? 22.535 -14.497 -12.732 1.00 86.62 102 LEU A CA 1
ATOM 794 C C . LEU A 1 102 ? 22.993 -14.236 -14.167 1.00 86.62 102 LEU A C 1
ATOM 796 O O . LEU A 1 102 ? 22.705 -15.021 -15.068 1.00 86.62 102 LEU A O 1
ATOM 800 N N . VAL A 1 103 ? 23.667 -13.111 -14.374 1.00 86.12 103 VAL A N 1
ATOM 801 C CA . VAL A 1 103 ? 24.275 -12.767 -15.656 1.00 86.12 103 VAL A CA 1
ATOM 802 C C . VAL A 1 103 ? 25.720 -12.391 -15.392 1.00 86.12 103 VAL A C 1
ATOM 804 O O . VAL A 1 103 ? 26.000 -11.501 -14.589 1.00 86.12 103 VAL A O 1
ATOM 807 N N . GLU A 1 104 ? 26.635 -13.075 -16.066 1.00 82.50 104 GLU A N 1
ATOM 808 C CA . GLU A 1 104 ? 28.049 -12.729 -16.044 1.00 82.50 104 GLU A CA 1
ATOM 809 C C . GLU A 1 104 ? 28.339 -11.747 -17.175 1.00 82.50 104 GLU A C 1
ATOM 811 O O . GLU A 1 104 ? 28.221 -12.066 -18.359 1.00 82.50 104 GLU A O 1
ATOM 816 N N . TYR A 1 105 ? 28.713 -10.529 -16.798 1.00 77.56 105 TYR A N 1
ATOM 817 C CA . TYR A 1 105 ? 29.188 -9.519 -17.730 1.00 77.56 105 TYR A CA 1
ATOM 818 C C . TYR A 1 105 ? 30.711 -9.462 -17.647 1.00 77.56 105 TYR A C 1
ATOM 820 O O . TYR A 1 105 ? 31.273 -9.054 -16.632 1.00 77.56 105 TYR A O 1
ATOM 828 N N . TYR A 1 106 ? 31.387 -9.846 -18.726 1.00 78.94 106 TYR A N 1
ATOM 829 C CA . TYR A 1 106 ? 32.819 -9.613 -18.867 1.00 78.94 106 TYR A CA 1
ATOM 830 C C . TYR A 1 106 ? 33.037 -8.203 -19.410 1.00 78.94 106 TYR A C 1
ATOM 832 O O . TYR A 1 106 ? 32.855 -7.954 -20.603 1.00 78.94 106 TYR A O 1
ATOM 840 N N . ASP A 1 107 ? 33.414 -7.269 -18.537 1.00 80.31 107 ASP A N 1
ATOM 841 C CA . ASP A 1 107 ? 33.842 -5.946 -18.986 1.00 80.31 107 ASP A CA 1
ATOM 842 C C . ASP A 1 107 ? 35.292 -5.996 -19.490 1.00 80.31 107 ASP A C 1
ATOM 844 O O . ASP A 1 107 ? 36.161 -6.702 -18.967 1.00 80.31 107 ASP A O 1
ATOM 848 N N . SER A 1 108 ? 35.567 -5.216 -20.528 1.00 75.81 108 SER A N 1
ATOM 849 C CA . SER A 1 108 ? 36.928 -4.991 -20.995 1.00 75.81 108 SER A CA 1
ATOM 850 C C . SER A 1 108 ? 37.678 -4.147 -19.968 1.00 75.81 108 SER A C 1
ATOM 852 O O . SER A 1 108 ? 37.134 -3.178 -19.456 1.00 75.81 108 SER A O 1
ATOM 854 N N . ASN A 1 109 ? 38.956 -4.451 -19.719 1.00 77.00 109 ASN A N 1
ATOM 855 C CA . ASN A 1 109 ? 39.783 -3.708 -18.763 1.00 77.00 109 ASN A CA 1
ATOM 856 C C . ASN A 1 109 ? 39.649 -2.169 -18.950 1.00 77.00 109 ASN A C 1
ATOM 858 O O . ASN A 1 109 ? 40.142 -1.639 -19.956 1.00 77.00 109 ASN A O 1
ATOM 862 N N . PRO A 1 110 ? 39.043 -1.437 -17.992 1.00 69.62 110 PRO A N 1
ATOM 863 C CA . PRO A 1 110 ? 38.795 0.002 -18.111 1.00 69.62 110 PRO A CA 1
ATOM 864 C C . PRO A 1 110 ? 40.087 0.834 -18.064 1.00 69.62 110 PRO A C 1
ATOM 866 O O . PRO A 1 110 ? 40.104 1.981 -18.509 1.00 69.62 110 PRO A O 1
ATOM 869 N N . CYS A 1 111 ? 41.196 0.248 -17.597 1.00 74.94 111 CYS A N 1
ATOM 870 C CA . CYS A 1 111 ? 42.531 0.849 -17.600 1.00 74.94 111 CYS A CA 1
ATOM 871 C C . CYS A 1 111 ? 43.275 0.656 -18.933 1.00 74.94 111 CYS A C 1
ATOM 873 O O . CYS A 1 111 ? 44.405 1.133 -19.083 1.00 74.94 111 CYS A O 1
ATOM 875 N N . ARG A 1 112 ? 42.683 -0.033 -19.922 1.00 66.25 112 ARG A N 1
ATOM 876 C CA . ARG A 1 112 ? 43.291 -0.181 -21.249 1.00 66.25 112 ARG A CA 1
ATOM 877 C C . ARG A 1 112 ? 43.303 1.189 -21.933 1.00 66.25 112 ARG A C 1
ATOM 879 O O . ARG A 1 112 ? 42.269 1.698 -22.366 1.00 66.25 112 ARG A O 1
ATOM 886 N N . ARG A 1 113 ? 44.487 1.808 -22.004 1.00 59.53 113 ARG A N 1
ATOM 887 C CA . ARG A 1 113 ? 44.705 3.130 -22.613 1.00 59.53 113 ARG A CA 1
ATOM 888 C C . ARG A 1 113 ? 44.186 3.150 -24.055 1.00 59.53 113 ARG A C 1
ATOM 890 O O . ARG A 1 113 ? 44.840 2.654 -24.966 1.00 59.53 113 ARG A O 1
ATOM 897 N N . ARG A 1 114 ? 43.020 3.764 -24.272 1.00 60.31 114 ARG A N 1
ATOM 898 C CA . ARG A 1 114 ? 42.562 4.171 -25.606 1.00 60.31 114 ARG A CA 1
ATOM 899 C C . ARG A 1 114 ? 43.396 5.381 -26.035 1.00 60.31 114 ARG A C 1
ATOM 901 O O . ARG A 1 114 ? 43.209 6.465 -25.488 1.00 60.31 114 ARG A O 1
ATOM 908 N N . TYR A 1 115 ? 44.297 5.211 -27.003 1.00 54.81 115 TYR A N 1
ATOM 909 C CA . TYR A 1 115 ? 44.907 6.344 -27.705 1.00 54.81 115 TYR A CA 1
ATOM 910 C C . TYR A 1 115 ? 43.803 7.073 -28.484 1.00 54.81 115 TYR A C 1
ATOM 912 O O . TYR A 1 115 ? 43.361 6.618 -29.534 1.00 54.81 115 TYR A O 1
ATOM 920 N N . LYS A 1 116 ? 43.306 8.184 -27.932 1.00 50.69 116 LYS A N 1
ATOM 921 C CA . LYS A 1 116 ? 42.443 9.131 -28.643 1.00 50.69 116 LYS A CA 1
ATOM 922 C C . LYS A 1 116 ? 43.292 10.329 -29.055 1.00 50.69 116 LYS A C 1
ATOM 924 O O . LYS A 1 116 ? 43.777 11.057 -28.192 1.00 50.69 116 LYS A O 1
ATOM 929 N N . ASN A 1 117 ? 43.447 10.524 -30.365 1.00 49.50 117 ASN A N 1
ATOM 930 C CA . ASN A 1 117 ? 43.988 11.757 -30.928 1.00 49.50 117 ASN A CA 1
ATOM 931 C C . ASN A 1 117 ? 43.104 12.937 -30.509 1.00 49.50 117 ASN A C 1
ATOM 933 O O . ASN A 1 117 ? 41.873 12.855 -30.520 1.00 49.50 117 ASN A O 1
ATOM 937 N N . GLY A 1 118 ? 43.771 13.990 -30.044 1.00 52.50 118 GLY A N 1
ATOM 938 C CA . GLY A 1 118 ? 43.173 15.071 -29.280 1.00 52.50 118 GLY A CA 1
ATOM 939 C C . GLY A 1 118 ? 42.258 15.972 -30.096 1.00 52.50 118 GLY A C 1
ATOM 940 O O . GLY A 1 118 ? 42.613 16.425 -31.179 1.00 52.50 118 GLY A O 1
ATOM 941 N N . LEU A 1 119 ? 41.121 16.320 -29.499 1.00 46.59 119 LEU A N 1
ATOM 942 C CA . LEU A 1 119 ? 40.388 17.534 -29.829 1.00 46.59 119 LEU A CA 1
ATOM 943 C C . LEU A 1 119 ? 40.029 18.262 -28.533 1.00 46.59 119 LEU A C 1
ATOM 945 O O . LEU A 1 119 ? 39.419 17.713 -27.614 1.00 46.59 119 LEU A O 1
ATOM 949 N N . SER A 1 120 ? 40.479 19.511 -28.479 1.00 54.84 120 SER A N 1
ATOM 950 C CA . SER A 1 120 ? 40.293 20.466 -27.393 1.00 54.84 120 SER A CA 1
ATOM 951 C C . SER A 1 120 ? 38.819 20.860 -27.254 1.00 54.84 120 SER A C 1
ATOM 953 O O . SER A 1 120 ? 38.193 21.274 -28.229 1.00 54.84 120 SER A O 1
ATOM 955 N N . ARG A 1 121 ? 38.259 20.786 -26.037 1.00 51.94 121 ARG A N 1
ATOM 956 C CA . ARG A 1 121 ? 36.967 21.407 -25.694 1.00 51.94 121 ARG A CA 1
ATOM 957 C C . ARG A 1 121 ? 37.182 22.536 -24.691 1.00 51.94 121 ARG A C 1
ATOM 959 O O . ARG A 1 121 ? 37.669 22.322 -23.583 1.00 51.94 121 ARG A O 1
ATOM 966 N N . LYS A 1 122 ? 36.772 23.743 -25.090 1.00 54.12 122 LYS A N 1
ATOM 967 C CA . LYS A 1 122 ? 36.672 24.930 -24.232 1.00 54.12 122 LYS A CA 1
ATOM 968 C C . LYS A 1 122 ? 35.622 24.702 -23.132 1.00 54.12 122 LYS A C 1
ATOM 970 O O . LYS A 1 122 ? 34.576 24.105 -23.382 1.00 54.12 122 LYS A O 1
ATOM 975 N N . LYS A 1 123 ? 35.903 25.194 -21.921 1.00 50.34 123 LYS A N 1
ATOM 976 C CA . LYS A 1 123 ? 34.984 25.170 -20.770 1.00 50.34 123 LYS A CA 1
ATOM 977 C C . LYS A 1 123 ? 33.910 26.254 -20.916 1.00 50.34 123 LYS A C 1
ATOM 979 O O . LYS A 1 123 ? 34.252 27.408 -21.160 1.00 50.34 123 LYS A O 1
ATOM 984 N N . ALA A 1 124 ? 32.646 25.904 -20.687 1.00 49.81 124 ALA A N 1
ATOM 985 C CA . ALA A 1 124 ? 31.577 26.866 -20.419 1.00 49.81 124 ALA A CA 1
ATOM 986 C C . ALA A 1 124 ? 31.367 26.988 -18.898 1.00 49.81 124 ALA A C 1
ATOM 988 O O . ALA A 1 124 ? 31.429 25.988 -18.183 1.00 49.81 124 ALA A O 1
ATOM 989 N N . LYS A 1 125 ? 31.150 28.212 -18.404 1.00 49.03 125 LYS A N 1
ATOM 990 C CA . LYS A 1 125 ? 30.760 28.491 -17.013 1.00 49.03 125 LYS A CA 1
ATOM 991 C C . LYS A 1 125 ? 29.235 28.402 -16.897 1.00 49.03 125 LYS A C 1
ATOM 993 O O . LYS A 1 125 ? 28.548 29.053 -17.676 1.00 49.03 125 LYS A O 1
ATOM 998 N N . MET A 1 126 ? 28.723 27.679 -15.904 1.00 42.19 126 MET A N 1
ATOM 999 C CA . MET A 1 126 ? 27.331 27.805 -15.457 1.00 42.19 126 MET A CA 1
ATOM 1000 C C . MET A 1 126 ? 27.269 28.744 -14.249 1.00 42.19 126 MET A C 1
ATOM 1002 O O . MET A 1 126 ? 28.096 28.648 -13.342 1.00 42.19 126 MET A O 1
ATOM 1006 N N . LYS A 1 127 ? 26.298 29.660 -14.259 1.00 41.53 127 LYS A N 1
ATOM 1007 C CA . LYS A 1 127 ? 25.842 30.391 -13.073 1.00 41.53 127 LYS A CA 1
ATOM 1008 C C . LYS A 1 127 ? 24.760 29.550 -12.389 1.00 41.53 127 LYS A C 1
ATOM 1010 O O . LYS A 1 127 ? 23.911 29.002 -13.085 1.00 41.53 127 LYS A O 1
ATOM 1015 N N . MET A 1 128 ? 24.800 29.466 -11.063 1.00 40.94 128 MET A N 1
ATOM 1016 C CA . MET A 1 128 ? 23.671 29.006 -10.251 1.00 40.94 128 MET A CA 1
ATOM 1017 C C . MET A 1 128 ? 22.884 30.231 -9.792 1.00 40.94 128 MET A C 1
ATOM 1019 O O . MET A 1 128 ? 23.485 31.207 -9.341 1.00 40.94 128 MET A O 1
ATOM 1023 N N . ASP A 1 129 ? 21.569 30.162 -9.958 1.00 40.41 129 ASP A N 1
ATOM 1024 C CA . ASP A 1 129 ? 20.595 31.091 -9.397 1.00 40.41 129 ASP A CA 1
ATOM 1025 C C . ASP A 1 129 ? 20.040 30.496 -8.093 1.00 40.41 129 ASP A C 1
ATOM 1027 O O . ASP A 1 129 ? 19.905 29.276 -7.975 1.00 40.41 129 ASP A O 1
ATOM 1031 N N . ASP A 1 130 ? 19.788 31.360 -7.114 1.00 41.66 130 ASP A N 1
ATOM 1032 C CA . ASP A 1 130 ? 19.357 31.027 -5.754 1.00 41.66 130 ASP A CA 1
ATOM 1033 C C . ASP A 1 130 ? 17.877 31.387 -5.610 1.00 41.66 130 ASP A C 1
ATOM 1035 O O . ASP A 1 130 ? 17.498 32.559 -5.637 1.00 41.66 130 ASP A O 1
ATOM 1039 N N . SER A 1 131 ? 17.021 30.377 -5.472 1.00 39.28 131 SER A N 1
ATOM 1040 C CA . SER A 1 131 ? 15.595 30.569 -5.209 1.00 39.28 131 SER A CA 1
ATOM 1041 C C . SER A 1 131 ? 15.279 30.157 -3.774 1.00 39.28 131 SER A C 1
ATOM 1043 O O . SER A 1 131 ? 15.194 28.973 -3.452 1.00 39.28 131 SER A O 1
ATOM 1045 N N . LYS A 1 132 ? 15.060 31.153 -2.910 1.00 41.53 132 LYS A N 1
ATOM 1046 C CA . LYS A 1 132 ? 14.378 30.996 -1.619 1.00 41.53 132 LYS A CA 1
ATOM 1047 C C . LYS A 1 132 ? 12.916 30.603 -1.845 1.00 41.53 132 LYS A C 1
ATOM 1049 O O . LYS A 1 132 ? 12.211 31.320 -2.549 1.00 41.53 132 LYS A O 1
ATOM 1054 N N . ASP A 1 133 ? 12.420 29.603 -1.119 1.00 33.19 133 ASP A N 1
ATOM 1055 C CA . ASP A 1 133 ? 11.015 29.596 -0.696 1.00 33.19 133 ASP A CA 1
ATOM 1056 C C . ASP A 1 133 ? 10.914 29.263 0.798 1.00 33.19 133 ASP A C 1
ATOM 1058 O O . ASP A 1 133 ? 11.631 28.425 1.345 1.00 33.19 133 ASP A O 1
ATOM 1062 N N . ASN A 1 134 ? 10.046 30.014 1.460 1.00 37.41 134 ASN A N 1
ATOM 1063 C CA . ASN A 1 134 ? 9.829 30.110 2.889 1.00 37.41 134 ASN A CA 1
ATOM 1064 C C . ASN A 1 134 ? 8.348 29.828 3.120 1.00 37.41 134 ASN A C 1
ATOM 1066 O O . ASN A 1 134 ? 7.521 30.644 2.717 1.00 37.41 134 ASN A O 1
ATOM 1070 N N . ARG A 1 135 ? 7.989 28.734 3.803 1.00 31.11 135 ARG A N 1
ATOM 1071 C CA . ARG A 1 135 ? 6.611 28.548 4.287 1.00 31.11 135 ARG A CA 1
ATOM 1072 C C . ARG A 1 135 ? 6.576 28.044 5.724 1.00 31.11 135 ARG A C 1
ATOM 1074 O O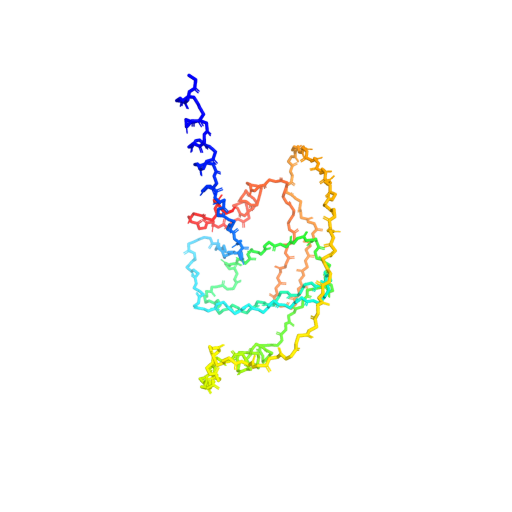 . ARG A 1 135 ? 6.895 26.899 6.026 1.00 31.11 135 ARG A O 1
ATOM 1081 N N . LYS A 1 136 ? 6.160 28.963 6.598 1.00 28.44 136 LYS A N 1
ATOM 1082 C CA . LYS A 1 136 ? 5.668 28.749 7.963 1.00 28.44 136 LYS A CA 1
ATOM 1083 C C . LYS A 1 136 ? 4.141 28.626 7.958 1.00 28.44 136 LYS A C 1
ATOM 1085 O O . LYS A 1 136 ? 3.475 29.291 7.171 1.00 28.44 136 LYS A O 1
ATOM 1090 N N . GLY A 1 137 ? 3.635 27.935 8.981 1.00 27.17 137 GLY A N 1
ATOM 1091 C CA . GLY A 1 137 ? 2.263 28.027 9.500 1.00 27.17 137 GLY A CA 1
ATOM 1092 C C . GLY A 1 137 ? 1.456 26.760 9.220 1.00 27.17 137 GLY A C 1
ATOM 1093 O O . GLY A 1 137 ? 1.487 26.254 8.112 1.00 27.17 137 GLY A O 1
ATOM 1094 N N . GLY A 1 138 ? 0.721 26.159 10.151 1.00 27.17 138 GLY A N 1
ATOM 1095 C CA . GLY A 1 138 ? 0.149 26.654 11.404 1.00 27.17 138 GLY A CA 1
ATOM 1096 C C . GLY A 1 138 ? -1.238 26.004 11.561 1.00 27.17 138 GLY A C 1
ATOM 1097 O O . GLY A 1 138 ? -1.955 25.812 10.585 1.00 27.17 138 GLY A O 1
ATOM 1098 N N . GLY A 1 139 ? -1.569 25.559 12.769 1.00 30.28 139 GLY A N 1
ATOM 1099 C CA . GLY A 1 139 ? -2.537 24.493 13.036 1.00 30.28 139 GLY A CA 1
ATOM 1100 C C . GLY A 1 139 ? -4.041 24.838 13.092 1.00 30.28 139 GLY A C 1
ATOM 1101 O O . GLY A 1 139 ? -4.420 25.989 12.928 1.00 30.28 139 GLY A O 1
ATOM 1102 N N . SER A 1 140 ? -4.881 23.794 13.260 1.00 36.81 140 SER A N 1
ATOM 1103 C CA . SER A 1 140 ? -6.179 23.701 13.992 1.00 36.81 140 SER A CA 1
ATOM 1104 C C . SER A 1 140 ? -7.075 22.529 13.513 1.00 36.81 140 SER A C 1
ATOM 1106 O O . SER A 1 140 ? -7.176 22.249 12.325 1.00 36.81 140 SER A O 1
ATOM 1108 N N . LEU A 1 141 ? -7.679 21.835 14.479 1.00 42.81 141 LEU A N 1
ATOM 1109 C CA . LEU A 1 141 ? -8.099 20.427 14.518 1.00 42.81 141 LEU A CA 1
ATOM 1110 C C . LEU A 1 141 ? -9.355 20.043 13.711 1.00 42.81 141 LEU A C 1
ATOM 1112 O O . LEU A 1 141 ? -10.307 20.809 13.621 1.00 42.81 141 LEU A O 1
ATOM 1116 N N . GLY A 1 142 ? -9.376 18.789 13.248 1.00 45.03 142 GLY A N 1
ATOM 1117 C CA . GLY A 1 142 ? -10.571 18.088 12.772 1.00 45.03 142 GLY A CA 1
ATOM 1118 C C . GLY A 1 142 ? -10.188 16.952 11.829 1.00 45.03 142 GLY A C 1
ATOM 1119 O O . GLY A 1 142 ? -9.740 17.212 10.718 1.00 45.03 142 GLY A O 1
ATOM 1120 N N . VAL A 1 143 ? -10.310 15.697 12.267 1.00 57.91 143 VAL A N 1
ATOM 1121 C CA . VAL A 1 143 ? -10.255 14.564 11.331 1.00 57.91 143 VAL A CA 1
ATOM 1122 C C . VAL A 1 143 ? -11.511 14.641 10.482 1.00 57.91 143 VAL A C 1
ATOM 1124 O O . VAL A 1 143 ? -12.616 14.626 11.026 1.00 57.91 143 VAL A O 1
ATOM 1127 N N . LYS A 1 144 ? -11.348 14.733 9.165 1.00 70.06 144 LYS A N 1
ATOM 1128 C CA . LYS A 1 144 ? -12.471 14.753 8.235 1.00 70.06 144 LYS A CA 1
ATOM 1129 C C . LYS A 1 144 ? -12.446 13.478 7.409 1.00 70.06 144 LYS A C 1
ATOM 1131 O O . LYS A 1 144 ? -11.416 13.085 6.862 1.00 70.06 144 LYS A O 1
ATOM 1136 N N . VAL A 1 145 ? -13.599 12.824 7.328 1.00 73.69 145 VAL A N 1
ATOM 1137 C CA . VAL A 1 145 ? -13.827 11.798 6.313 1.00 73.69 145 VAL A CA 1
ATOM 1138 C C . VAL A 1 145 ? -14.020 12.551 5.002 1.00 73.69 145 VAL A C 1
ATOM 1140 O O . VAL A 1 145 ? -15.048 13.195 4.806 1.00 73.69 145 VAL A O 1
ATOM 1143 N N . GLU A 1 146 ? -13.002 12.543 4.147 1.00 79.00 146 GLU A N 1
ATOM 1144 C CA . GLU A 1 146 ? -13.059 13.231 2.853 1.00 79.00 146 GLU A CA 1
ATOM 1145 C C . GLU A 1 146 ? -13.881 12.434 1.845 1.00 79.00 146 GLU A C 1
ATOM 1147 O O . GLU A 1 146 ? -14.589 13.013 1.024 1.00 79.00 146 GLU A O 1
ATOM 1152 N N . ALA A 1 147 ? -13.815 11.103 1.922 1.00 81.19 147 ALA A N 1
ATOM 1153 C CA . ALA A 1 147 ? -14.618 10.223 1.090 1.00 81.19 147 ALA A CA 1
ATOM 1154 C C . ALA A 1 147 ? -14.766 8.825 1.698 1.00 81.19 147 ALA A C 1
ATOM 1156 O O . ALA A 1 147 ? -13.918 8.365 2.466 1.00 81.19 147 ALA A O 1
ATOM 1157 N N . SER A 1 148 ? -15.833 8.134 1.298 1.00 85.50 148 SER A N 1
ATOM 1158 C CA . SER A 1 148 ? -16.063 6.722 1.599 1.00 85.50 148 SER A CA 1
ATOM 1159 C C . SER A 1 148 ? -16.552 6.018 0.341 1.00 85.50 148 SER A C 1
ATOM 1161 O O . SER A 1 148 ? -17.472 6.502 -0.320 1.00 85.50 148 SER A O 1
ATOM 1163 N N . TYR A 1 149 ? -15.956 4.876 0.021 1.00 89.12 149 TYR A N 1
ATOM 1164 C CA . TYR A 1 149 ? -16.302 4.077 -1.148 1.00 89.12 149 TYR A CA 1
ATOM 1165 C C . TYR A 1 149 ? -16.310 2.595 -0.794 1.00 89.12 149 TYR A C 1
ATOM 1167 O O . TYR A 1 149 ? -15.458 2.146 -0.039 1.00 89.12 149 TYR A O 1
ATOM 1175 N N . THR A 1 150 ? -17.199 1.834 -1.422 1.00 89.62 150 THR A N 1
ATOM 1176 C CA . THR A 1 150 ? -17.081 0.374 -1.502 1.00 89.62 150 THR A CA 1
ATOM 1177 C C . THR A 1 150 ? -16.636 0.027 -2.921 1.00 89.62 150 THR A C 1
ATOM 1179 O O . THR A 1 150 ? -17.257 0.473 -3.899 1.00 89.62 150 THR A O 1
ATOM 1182 N N . VAL A 1 151 ? -15.518 -0.688 -3.038 1.00 88.00 151 VAL A N 1
ATOM 1183 C CA . VAL A 1 151 ? -14.905 -1.095 -4.311 1.00 88.00 151 VAL A CA 1
ATOM 1184 C C . VAL A 1 151 ? -14.516 -2.567 -4.201 1.00 88.00 151 VAL A C 1
ATOM 1186 O O . VAL A 1 151 ? -13.634 -2.914 -3.419 1.00 88.00 151 VAL A O 1
ATOM 1189 N N . GLY A 1 152 ? -15.178 -3.423 -4.983 1.00 87.19 152 GLY A N 1
ATOM 1190 C CA . GLY A 1 152 ? -15.035 -4.876 -4.851 1.00 87.19 152 GLY A CA 1
ATOM 1191 C C . GLY A 1 152 ? -15.444 -5.337 -3.452 1.00 87.19 152 GLY A C 1
ATOM 1192 O O . GLY A 1 152 ? -16.507 -4.962 -2.961 1.00 87.19 152 GLY A O 1
ATOM 1193 N N . GLU A 1 153 ? -14.576 -6.111 -2.813 1.00 85.31 153 GLU A N 1
ATOM 1194 C CA . GLU A 1 153 ? -14.718 -6.611 -1.445 1.00 85.31 153 GLU A CA 1
ATOM 1195 C C . GLU A 1 153 ? -14.262 -5.631 -0.346 1.00 85.31 153 GLU A C 1
ATOM 1197 O O . GLU A 1 153 ? -14.332 -5.967 0.837 1.00 85.31 153 GLU A O 1
ATOM 1202 N N . TYR A 1 154 ? -13.801 -4.427 -0.703 1.00 86.81 154 TYR A N 1
ATOM 1203 C CA . TYR A 1 154 ? -13.209 -3.485 0.248 1.00 86.81 154 TYR A CA 1
ATOM 1204 C C . TYR A 1 154 ? -14.097 -2.273 0.532 1.00 86.81 154 TYR A C 1
ATOM 1206 O O . TYR A 1 154 ? -14.564 -1.588 -0.384 1.00 86.81 154 TYR A O 1
ATOM 1214 N N . ASP A 1 155 ? -14.209 -1.940 1.819 1.00 87.44 155 ASP A N 1
ATOM 1215 C CA . ASP A 1 155 ? -14.699 -0.648 2.292 1.00 87.44 155 ASP A CA 1
ATOM 1216 C C . ASP A 1 155 ? -13.524 0.309 2.525 1.00 87.44 155 ASP A C 1
ATOM 1218 O O . ASP A 1 155 ? -12.665 0.097 3.381 1.00 87.44 155 ASP A O 1
ATOM 1222 N N . ILE A 1 156 ? -13.492 1.395 1.756 1.00 88.00 156 ILE A N 1
ATOM 1223 C CA . ILE A 1 156 ? -12.381 2.343 1.690 1.00 88.00 156 ILE A CA 1
ATOM 1224 C C . ILE A 1 156 ? -12.823 3.680 2.268 1.00 88.00 156 ILE A C 1
ATOM 1226 O O . ILE A 1 156 ? -13.725 4.333 1.740 1.00 88.00 156 ILE A O 1
ATOM 1230 N N . LYS A 1 157 ? -12.146 4.118 3.332 1.00 87.06 157 LYS A N 1
ATOM 1231 C CA . LYS A 1 157 ? -12.343 5.433 3.954 1.00 87.06 157 LYS A CA 1
ATOM 1232 C C . LYS A 1 157 ? -11.104 6.292 3.748 1.00 87.06 157 LYS A C 1
ATOM 1234 O O . LYS A 1 157 ? -10.014 5.916 4.169 1.00 87.06 157 LYS A O 1
ATOM 1239 N N . ILE A 1 158 ? -11.280 7.454 3.123 1.00 85.31 158 ILE A N 1
ATOM 1240 C CA . ILE A 1 158 ? -10.213 8.438 2.938 1.00 85.31 158 ILE A CA 1
ATOM 1241 C C . ILE A 1 158 ? -10.327 9.466 4.052 1.00 85.31 158 ILE A C 1
ATOM 1243 O O . ILE A 1 158 ? -11.311 10.204 4.144 1.00 85.31 158 ILE A O 1
ATOM 1247 N N . LEU A 1 159 ? -9.311 9.486 4.904 1.00 83.56 159 LEU A N 1
ATOM 1248 C CA . LEU A 1 159 ? -9.235 10.365 6.058 1.00 83.56 159 LEU A CA 1
ATOM 1249 C C . LEU A 1 159 ? -8.202 11.451 5.785 1.00 83.56 159 LEU A C 1
ATOM 1251 O O . LEU A 1 159 ? -7.086 11.154 5.359 1.00 83.56 159 LEU A O 1
ATOM 1255 N N . SER A 1 160 ? -8.559 12.697 6.071 1.00 77.12 160 SER A N 1
ATOM 1256 C CA . SER A 1 160 ? -7.590 13.777 6.209 1.00 77.12 160 SER A CA 1
ATOM 1257 C C . SER A 1 160 ? -7.451 14.120 7.689 1.00 77.12 160 SER A C 1
ATOM 1259 O O . SER A 1 160 ? -8.426 14.194 8.443 1.00 77.12 160 SER A O 1
ATOM 1261 N N . ALA A 1 161 ? -6.209 14.295 8.128 1.00 67.25 161 ALA A N 1
ATOM 1262 C CA . ALA A 1 161 ? -5.902 14.760 9.466 1.00 67.25 161 ALA A CA 1
ATOM 1263 C C . ALA A 1 161 ? -4.850 15.857 9.357 1.00 67.25 161 ALA A C 1
ATOM 1265 O O . ALA A 1 161 ? -3.790 15.668 8.767 1.00 67.25 161 ALA A O 1
ATOM 1266 N N . LYS A 1 162 ? -5.137 17.019 9.944 1.00 64.12 162 LYS A N 1
ATOM 1267 C CA . LYS A 1 162 ? -4.184 18.137 9.987 1.00 64.12 162 LYS A CA 1
ATOM 1268 C C . LYS A 1 162 ? -2.999 17.867 10.929 1.00 64.12 162 LYS A C 1
ATOM 1270 O O . LYS A 1 162 ? -2.007 18.586 10.886 1.00 64.12 162 LYS A O 1
ATOM 1275 N N . TYR A 1 163 ? -3.113 16.845 11.780 1.00 62.62 163 TYR A N 1
ATOM 1276 C CA . TYR A 1 163 ? -2.104 16.431 12.752 1.00 62.62 163 TYR A CA 1
ATOM 1277 C C . TYR A 1 163 ? -2.019 14.906 12.820 1.00 62.62 163 TYR A C 1
ATOM 1279 O O . TYR A 1 163 ? -3.041 14.224 12.714 1.00 62.62 163 TYR A O 1
ATOM 1287 N N . SER A 1 164 ? -0.814 14.383 13.050 1.00 61.84 164 SER A N 1
ATOM 1288 C CA . SER A 1 164 ? -0.521 12.944 13.114 1.00 61.84 164 SER A CA 1
ATOM 1289 C C . SER A 1 164 ? -1.333 12.202 14.186 1.00 61.84 164 SER A C 1
ATOM 1291 O O . SER A 1 164 ? -1.796 11.090 13.947 1.00 61.84 164 SER A O 1
ATOM 1293 N N . ASN A 1 165 ? -1.615 12.843 15.325 1.00 65.94 165 ASN A N 1
ATOM 1294 C CA . ASN A 1 165 ? -2.429 12.275 16.411 1.00 65.94 165 ASN A CA 1
ATOM 1295 C C . ASN A 1 165 ? -3.930 12.126 16.076 1.00 65.94 165 ASN A C 1
ATOM 1297 O O . ASN A 1 165 ? -4.659 11.408 16.766 1.00 65.94 165 ASN A O 1
ATOM 1301 N N . GLY A 1 166 ? -4.416 12.802 15.028 1.00 69.25 166 GLY A N 1
ATOM 1302 C CA . GLY A 1 166 ? -5.820 12.735 14.619 1.00 69.25 166 GLY A CA 1
ATOM 1303 C C . GLY A 1 166 ? -6.206 11.342 14.123 1.00 69.25 166 GLY A C 1
ATOM 1304 O O . GLY A 1 166 ? -7.242 10.806 14.516 1.00 69.25 166 GLY A O 1
ATOM 1305 N N . LEU A 1 167 ? -5.339 10.722 13.321 1.00 75.81 167 LEU A N 1
ATOM 1306 C CA . LEU A 1 167 ? -5.551 9.368 12.814 1.00 75.81 167 LEU A CA 1
ATOM 1307 C C . LEU A 1 167 ? -5.616 8.344 13.955 1.00 75.81 167 LEU A C 1
ATOM 1309 O O . LEU A 1 167 ? -6.501 7.493 13.965 1.00 75.81 167 LEU A O 1
ATOM 1313 N N . GLU A 1 168 ? -4.728 8.465 14.942 1.00 74.12 168 GLU A N 1
ATOM 1314 C CA . GLU A 1 168 ? -4.696 7.581 16.110 1.00 74.12 168 GLU A CA 1
ATOM 1315 C C . GLU A 1 168 ? -5.994 7.648 16.927 1.00 74.12 168 GLU A C 1
ATOM 1317 O O . GLU A 1 168 ? -6.580 6.619 17.278 1.00 74.12 168 GLU A O 1
ATOM 1322 N N . THR A 1 169 ? -6.484 8.865 17.166 1.00 73.94 169 THR A N 1
ATOM 1323 C CA . THR A 1 169 ? -7.737 9.091 17.898 1.00 73.94 169 THR A CA 1
ATOM 1324 C C . THR A 1 169 ? -8.927 8.501 17.143 1.00 73.94 169 THR A C 1
ATOM 1326 O O . THR A 1 169 ? -9.787 7.847 17.738 1.00 73.94 169 THR A O 1
ATOM 1329 N N . TRP A 1 170 ? -8.969 8.689 15.819 1.00 78.62 170 TRP A N 1
ATOM 1330 C CA . TRP A 1 170 ? -10.034 8.146 14.978 1.00 78.62 170 TRP A CA 1
ATOM 1331 C C . TRP A 1 170 ? -10.022 6.614 14.967 1.00 78.62 170 TRP A C 1
ATOM 1333 O O . TRP A 1 170 ? -11.073 6.003 15.158 1.00 78.62 170 TRP A O 1
ATOM 1343 N N . LEU A 1 171 ? -8.847 5.994 14.802 1.00 80.62 171 LEU A N 1
ATOM 1344 C CA . LEU A 1 171 ? -8.690 4.537 14.824 1.00 80.62 171 LEU A CA 1
ATOM 1345 C C . LEU A 1 171 ? -9.159 3.955 16.162 1.00 80.62 171 LEU A C 1
ATOM 1347 O O . LEU A 1 171 ? -9.994 3.052 16.165 1.00 80.62 171 LEU A O 1
ATOM 1351 N N . SER A 1 172 ? -8.723 4.543 17.278 1.00 78.62 172 SER A N 1
ATOM 1352 C CA . SER A 1 172 ? -9.113 4.105 18.625 1.00 78.62 172 SER A CA 1
ATOM 1353 C C . SER A 1 172 ? -10.622 4.239 18.863 1.00 78.62 172 SER A C 1
ATOM 1355 O O . SER A 1 172 ? -11.256 3.316 19.370 1.00 78.62 172 SER A O 1
ATOM 1357 N N . THR A 1 173 ? -11.229 5.350 18.430 1.00 77.94 173 THR A N 1
ATOM 1358 C CA . THR A 1 173 ? -12.682 5.588 18.561 1.00 77.94 173 THR A CA 1
ATOM 1359 C C . THR A 1 173 ? -13.508 4.601 17.730 1.00 77.94 173 THR A C 1
ATOM 1361 O O . THR A 1 173 ? -14.609 4.230 18.123 1.00 77.94 173 THR A O 1
ATOM 1364 N N . ASN A 1 174 ? -12.977 4.137 16.594 1.00 78.81 174 ASN A N 1
ATOM 1365 C CA . ASN A 1 174 ? -13.625 3.143 15.732 1.00 78.81 174 ASN A CA 1
ATOM 1366 C C . ASN A 1 174 ? -13.272 1.689 16.118 1.00 78.81 174 ASN A C 1
ATOM 1368 O O . ASN A 1 174 ? -13.554 0.763 15.357 1.00 78.81 174 ASN A O 1
ATOM 1372 N N . GLY A 1 175 ? -12.666 1.480 17.294 1.00 78.06 175 GLY A N 1
ATOM 1373 C CA . GLY A 1 175 ? -12.376 0.158 17.852 1.00 78.06 175 GLY A CA 1
ATOM 1374 C C . GLY A 1 175 ? -11.108 -0.512 17.317 1.00 78.06 175 GLY A C 1
ATOM 1375 O O . GLY A 1 175 ? -10.891 -1.691 17.592 1.00 78.06 175 GLY A O 1
ATOM 1376 N N . TYR A 1 176 ? -10.265 0.203 16.567 1.00 80.75 176 TYR A N 1
ATOM 1377 C CA . TYR A 1 176 ? -8.992 -0.324 16.075 1.00 80.75 176 TYR A CA 1
ATOM 1378 C C . TYR A 1 176 ? -7.867 -0.103 17.093 1.00 80.75 176 TYR A C 1
ATOM 1380 O O . TYR A 1 176 ? -7.694 0.989 17.634 1.00 80.75 176 TYR A O 1
ATOM 1388 N N . LYS A 1 177 ? -7.064 -1.143 17.326 1.00 75.75 177 LYS A N 1
ATOM 1389 C CA . LYS A 1 177 ? -5.921 -1.162 18.240 1.00 75.75 177 LYS A CA 1
ATOM 1390 C C . LYS A 1 177 ? -4.630 -0.936 17.458 1.00 75.75 177 LYS A C 1
ATOM 1392 O O . LYS A 1 177 ? -4.256 -1.734 16.599 1.00 75.75 177 LYS A O 1
ATOM 1397 N N . ILE A 1 178 ? -3.941 0.157 17.765 1.00 72.38 178 ILE A N 1
ATOM 1398 C CA . ILE A 1 178 ? -2.705 0.542 17.079 1.00 72.38 178 ILE A CA 1
ATOM 1399 C C . ILE A 1 178 ? -1.526 -0.255 17.660 1.00 72.38 178 ILE A C 1
ATOM 1401 O O . ILE A 1 178 ? -1.345 -0.268 18.883 1.00 72.38 178 ILE A O 1
ATOM 1405 N N . PRO A 1 179 ? -0.708 -0.925 16.827 1.00 66.25 179 PRO A N 1
ATOM 1406 C CA . PRO A 1 179 ? 0.451 -1.666 17.311 1.00 66.25 179 PRO A CA 1
ATOM 1407 C C . PRO A 1 179 ? 1.500 -0.736 17.941 1.00 66.25 179 PRO A C 1
ATOM 1409 O O . PRO A 1 179 ? 1.709 0.401 17.506 1.00 66.25 179 PRO A O 1
ATOM 1412 N N . LYS A 1 180 ? 2.188 -1.231 18.982 1.00 63.59 180 LYS A N 1
ATOM 1413 C CA . LYS A 1 180 ? 3.224 -0.471 19.701 1.00 63.59 180 LYS A CA 1
ATOM 1414 C C . LYS A 1 180 ? 4.300 0.009 18.718 1.00 63.59 180 LYS A C 1
ATOM 1416 O O . LYS A 1 180 ? 4.944 -0.803 18.067 1.00 63.59 180 LYS A O 1
ATOM 1421 N N . GLY A 1 181 ? 4.512 1.325 18.652 1.00 60.38 181 GLY A N 1
ATOM 1422 C CA . GLY A 1 181 ? 5.533 1.957 17.805 1.00 60.38 181 GLY A CA 1
ATOM 1423 C C . GLY A 1 181 ? 5.009 2.615 16.525 1.00 60.38 181 GLY A C 1
ATOM 1424 O O . GLY A 1 181 ? 5.715 3.454 15.975 1.00 60.38 181 GLY A O 1
ATOM 1425 N N . ALA A 1 182 ? 3.773 2.332 16.097 1.00 62.09 182 ALA A N 1
ATOM 1426 C CA . ALA A 1 182 ? 3.194 2.953 14.899 1.00 62.09 182 ALA A CA 1
ATOM 1427 C C . ALA A 1 182 ? 2.903 4.460 15.062 1.00 62.09 182 ALA A C 1
ATOM 1429 O O . ALA A 1 182 ? 2.878 5.186 14.078 1.00 62.09 182 ALA A O 1
ATOM 1430 N N . SER A 1 183 ? 2.753 4.954 16.295 1.00 56.59 183 SER A N 1
ATOM 1431 C CA . SER A 1 183 ? 2.526 6.376 16.602 1.00 56.59 183 SER A CA 1
ATOM 1432 C C . SER A 1 183 ? 3.767 7.271 16.469 1.00 56.59 183 SER A C 1
ATOM 1434 O O . SER A 1 183 ? 3.660 8.488 16.594 1.00 56.59 183 SER A O 1
ATOM 1436 N N . LYS A 1 184 ? 4.952 6.688 16.239 1.00 53.34 184 LYS A N 1
ATOM 1437 C CA . LYS A 1 184 ? 6.219 7.424 16.066 1.00 53.34 184 LYS A CA 1
ATOM 1438 C C . LYS A 1 184 ? 6.622 7.623 14.598 1.00 53.34 184 LYS A C 1
ATOM 1440 O O . LYS A 1 184 ? 7.676 8.214 14.366 1.00 53.34 184 LYS A O 1
ATOM 1445 N N . ALA A 1 185 ? 5.847 7.075 13.660 1.00 47.12 185 ALA A N 1
ATOM 1446 C CA . ALA A 1 185 ? 6.091 7.164 12.222 1.00 47.12 185 ALA A CA 1
ATOM 1447 C C . ALA A 1 185 ? 5.542 8.463 11.616 1.00 47.12 185 ALA A C 1
ATOM 1449 O O . ALA A 1 185 ? 4.551 9.005 12.160 1.00 47.12 185 ALA A O 1
#